Protein AF-A0A2K8M937-F1 (afdb_monomer_lite)

Structure (mmCIF, N/CA/C/O backbone):
data_AF-A0A2K8M937-F1
#
_entry.id   AF-A0A2K8M937-F1
#
loop_
_atom_site.group_PDB
_atom_site.id
_atom_site.type_symbol
_atom_site.label_atom_id
_atom_site.label_alt_id
_atom_site.label_comp_id
_atom_site.label_asym_id
_atom_site.label_entity_id
_atom_site.label_seq_id
_atom_site.pdbx_PDB_ins_code
_atom_site.Cartn_x
_atom_site.Cartn_y
_atom_site.Cartn_z
_atom_site.occupancy
_atom_site.B_iso_or_equiv
_atom_site.auth_seq_id
_atom_site.auth_comp_id
_atom_site.auth_asym_id
_atom_site.auth_atom_id
_atom_site.pdbx_PDB_model_num
ATOM 1 N N . MET A 1 1 ? 30.489 -56.156 -20.064 1.00 38.59 1 MET A N 1
ATOM 2 C CA . MET A 1 1 ? 29.996 -55.131 -19.126 1.00 38.59 1 MET A CA 1
ATOM 3 C C . MET A 1 1 ? 30.696 -53.854 -19.516 1.00 38.59 1 MET A C 1
ATOM 5 O O . MET A 1 1 ? 31.891 -53.756 -19.298 1.00 38.59 1 MET A O 1
ATOM 9 N N . VAL A 1 2 ? 30.002 -52.994 -20.255 1.00 36.84 2 VAL A N 1
ATOM 10 C CA . VAL A 1 2 ? 30.505 -51.672 -20.631 1.00 36.84 2 VAL A CA 1
ATOM 11 C C . VAL A 1 2 ? 29.813 -50.721 -19.672 1.00 36.84 2 VAL A C 1
ATOM 13 O O . VAL A 1 2 ? 28.586 -50.635 -19.689 1.00 36.84 2 VAL A O 1
ATOM 16 N N . GLU A 1 3 ? 30.587 -50.124 -18.775 1.00 33.53 3 GLU A N 1
ATOM 17 C CA . GLU A 1 3 ? 30.132 -49.032 -17.923 1.00 33.53 3 GLU A CA 1
ATOM 18 C C . GLU A 1 3 ? 29.732 -47.878 -18.852 1.00 33.53 3 GLU A C 1
ATOM 20 O O . GLU A 1 3 ? 30.513 -47.458 -19.704 1.00 33.53 3 GLU A O 1
ATOM 25 N N . HIS A 1 4 ? 28.472 -47.448 -18.779 1.00 36.59 4 HIS A N 1
ATOM 26 C CA . HIS A 1 4 ? 28.056 -46.188 -19.381 1.00 36.59 4 HIS A CA 1
ATOM 27 C C . HIS A 1 4 ? 28.655 -45.077 -18.525 1.00 36.59 4 HIS A C 1
ATOM 29 O O . HIS A 1 4 ? 28.214 -44.859 -17.400 1.00 36.59 4 HIS A O 1
ATOM 35 N N . GLU A 1 5 ? 29.687 -44.421 -19.049 1.00 36.00 5 GLU A N 1
ATOM 36 C CA . GLU A 1 5 ? 30.090 -43.102 -18.582 1.00 36.00 5 GLU A CA 1
ATOM 37 C C . GLU A 1 5 ? 28.913 -42.152 -18.826 1.00 36.00 5 GLU A C 1
ATOM 39 O O . GLU A 1 5 ? 28.501 -41.934 -19.968 1.00 36.00 5 GLU A O 1
ATOM 44 N N . ASP A 1 6 ? 28.337 -41.640 -17.740 1.00 40.44 6 ASP A N 1
ATOM 45 C CA . ASP A 1 6 ? 27.368 -40.552 -17.777 1.00 40.44 6 ASP A CA 1
ATOM 46 C C . ASP A 1 6 ? 28.011 -39.346 -18.478 1.00 40.44 6 ASP A C 1
ATOM 48 O O . ASP A 1 6 ? 28.941 -38.723 -17.963 1.00 40.44 6 ASP A O 1
ATOM 52 N N . ASP A 1 7 ? 27.522 -39.026 -19.675 1.00 36.28 7 ASP A N 1
ATOM 53 C CA . ASP A 1 7 ? 27.942 -37.863 -20.447 1.00 36.28 7 ASP A CA 1
ATOM 54 C C . ASP A 1 7 ? 27.542 -36.565 -19.704 1.00 36.28 7 ASP A C 1
ATOM 56 O O . ASP A 1 7 ? 26.343 -36.281 -19.557 1.00 36.28 7 ASP A O 1
ATOM 60 N N . PRO A 1 8 ? 28.501 -35.723 -19.258 1.00 41.38 8 PRO A N 1
ATOM 61 C CA . PRO A 1 8 ? 28.210 -34.459 -18.578 1.00 41.38 8 PRO A CA 1
ATOM 62 C C . PRO A 1 8 ? 27.500 -33.429 -19.476 1.00 41.38 8 PRO A C 1
ATOM 64 O O . PRO A 1 8 ? 27.096 -32.370 -18.984 1.00 41.38 8 PRO A O 1
ATOM 67 N N . SER A 1 9 ? 27.305 -33.723 -20.768 1.00 37.72 9 SER A N 1
ATOM 68 C CA . SER A 1 9 ? 26.539 -32.890 -21.704 1.00 37.72 9 SER A CA 1
ATOM 69 C C . SER A 1 9 ? 25.012 -32.984 -21.533 1.00 37.72 9 SER A C 1
ATOM 71 O O . SER A 1 9 ? 24.286 -32.151 -22.076 1.00 37.72 9 SER A O 1
ATOM 73 N N . THR A 1 10 ? 24.507 -33.914 -20.710 1.00 36.56 10 THR A N 1
ATOM 74 C CA . THR A 1 10 ? 23.079 -33.984 -20.324 1.00 36.56 10 THR A CA 1
ATOM 75 C C . THR A 1 10 ? 22.768 -33.301 -18.990 1.00 36.56 10 THR A C 1
ATOM 77 O O . THR A 1 10 ? 21.798 -33.633 -18.307 1.00 36.56 10 THR A O 1
ATOM 80 N N . ARG A 1 11 ? 23.536 -32.269 -18.617 1.00 38.28 11 ARG A N 1
ATOM 81 C CA . ARG A 1 11 ? 23.083 -31.315 -17.598 1.00 38.28 11 ARG A CA 1
ATOM 82 C C . ARG A 1 11 ? 21.861 -30.579 -18.140 1.00 38.28 11 ARG A C 1
ATOM 84 O O . ARG A 1 11 ? 21.979 -29.679 -18.965 1.00 38.28 11 ARG A O 1
ATOM 91 N N . SER A 1 12 ? 20.674 -30.963 -17.675 1.00 39.22 12 SER A N 1
ATOM 92 C CA . SER A 1 12 ? 19.464 -30.167 -17.849 1.00 39.22 12 SER A CA 1
ATOM 93 C C . SER A 1 12 ? 19.745 -28.759 -17.319 1.00 39.22 12 SER A C 1
ATOM 95 O O . SER A 1 12 ? 19.848 -28.566 -16.108 1.00 39.22 12 SER A O 1
ATOM 97 N N . CYS A 1 13 ? 19.917 -27.787 -18.215 1.00 40.94 13 CYS A N 1
ATOM 98 C CA . CYS A 1 13 ? 20.093 -26.384 -17.856 1.00 40.94 13 CYS A CA 1
ATOM 99 C C . CYS A 1 13 ? 18.794 -25.860 -17.232 1.00 40.94 13 CYS A C 1
ATOM 101 O O . CYS A 1 13 ? 17.923 -25.315 -17.911 1.00 40.94 13 CYS A O 1
ATOM 103 N N . THR A 1 14 ? 18.633 -26.062 -15.929 1.00 48.41 14 THR A N 1
ATOM 104 C CA . THR A 1 14 ? 17.546 -25.483 -15.152 1.00 48.41 14 THR A CA 1
ATOM 105 C C . THR A 1 14 ? 17.979 -24.105 -14.683 1.00 48.41 14 THR A C 1
ATOM 107 O O . THR A 1 14 ? 18.788 -23.977 -13.771 1.00 48.41 14 THR A O 1
ATOM 110 N N . CYS A 1 15 ? 17.424 -23.068 -15.304 1.00 53.59 15 CYS A N 1
ATOM 111 C CA . CYS A 1 15 ? 17.432 -21.717 -14.757 1.00 53.59 15 CYS A CA 1
ATOM 112 C C . CYS A 1 15 ? 16.844 -21.755 -13.334 1.00 53.59 15 CYS A C 1
ATOM 114 O O . CYS A 1 15 ? 15.669 -22.097 -13.183 1.00 53.59 15 CYS A O 1
ATOM 116 N N . GLY A 1 16 ? 17.654 -21.452 -12.315 1.00 53.09 16 GLY A N 1
ATOM 117 C CA . GLY A 1 16 ? 17.242 -21.443 -10.905 1.00 53.09 16 GLY A CA 1
ATOM 118 C C . GLY A 1 16 ? 16.276 -20.311 -10.541 1.00 53.09 16 GLY A C 1
ATOM 119 O O . GLY A 1 16 ? 15.580 -20.431 -9.542 1.00 53.09 16 GLY A O 1
ATOM 120 N N . ALA A 1 17 ? 16.184 -19.281 -11.385 1.00 56.94 17 ALA A N 1
ATOM 121 C CA . ALA A 1 17 ? 15.396 -18.068 -11.177 1.00 56.94 17 ALA A CA 1
ATOM 122 C C . ALA A 1 17 ? 13.900 -18.340 -10.923 1.00 56.94 17 ALA A C 1
ATOM 124 O O . ALA A 1 17 ? 13.327 -19.234 -11.555 1.00 56.94 17 ALA A O 1
ATOM 125 N N . GLU A 1 18 ? 13.261 -17.586 -10.034 1.00 56.66 18 GLU A N 1
ATOM 126 C CA . GLU A 1 18 ? 11.807 -17.565 -9.828 1.00 56.66 18 GLU A CA 1
ATOM 127 C C . GLU A 1 18 ? 11.081 -16.787 -10.951 1.00 56.66 18 GLU A C 1
ATOM 129 O O . GLU A 1 18 ? 11.716 -16.079 -11.736 1.00 56.66 18 GLU A O 1
ATOM 134 N N . PRO A 1 19 ? 9.747 -16.917 -11.105 1.00 55.91 19 PRO A N 1
ATOM 135 C CA . PRO A 1 19 ? 8.989 -16.047 -12.001 1.00 55.91 19 PRO A CA 1
ATOM 136 C C . PRO A 1 19 ? 9.240 -14.561 -11.707 1.00 55.91 19 PRO A C 1
ATOM 138 O O . PRO A 1 19 ? 9.029 -14.099 -10.589 1.00 55.91 19 PRO A O 1
ATOM 141 N N . GLY A 1 20 ? 9.676 -13.825 -12.727 1.00 54.28 20 GLY A N 1
ATOM 142 C CA . GLY A 1 20 ? 10.027 -12.410 -12.650 1.00 54.28 20 GLY A CA 1
ATOM 143 C C . GLY A 1 20 ? 11.497 -12.118 -12.349 1.00 54.28 20 GLY A C 1
ATOM 144 O O . GLY A 1 20 ? 11.917 -10.966 -12.447 1.00 54.28 20 GLY A O 1
ATOM 145 N N . GLU A 1 21 ? 12.295 -13.146 -12.068 1.00 57.78 21 GLU A N 1
ATOM 146 C CA . GLU A 1 21 ? 13.748 -13.036 -12.031 1.00 57.78 21 GLU A CA 1
ATOM 147 C C . GLU A 1 21 ? 14.342 -13.246 -13.438 1.00 57.78 21 GLU A C 1
ATOM 149 O O . GLU A 1 21 ? 13.801 -14.013 -14.254 1.00 57.78 21 GLU A O 1
ATOM 154 N N . PRO A 1 22 ? 15.453 -12.561 -13.768 1.00 55.25 22 PRO A N 1
ATOM 155 C CA . PRO A 1 22 ? 16.135 -12.784 -15.032 1.00 55.25 22 PRO A CA 1
ATOM 156 C C . PRO A 1 22 ? 16.544 -14.252 -15.142 1.00 55.25 22 PRO A C 1
ATOM 158 O O . PRO A 1 22 ? 17.063 -14.855 -14.207 1.00 55.25 22 PRO A O 1
ATOM 161 N N . CYS A 1 23 ? 16.308 -14.850 -16.309 1.00 57.69 23 CYS A N 1
ATOM 162 C CA . CYS A 1 23 ? 16.823 -16.187 -16.557 1.00 57.69 23 CYS A CA 1
ATOM 163 C C . CYS A 1 23 ? 18.335 -16.108 -16.761 1.00 57.69 23 CYS A C 1
ATOM 165 O O . CYS A 1 23 ? 18.754 -15.556 -17.780 1.00 57.69 23 CYS A O 1
ATOM 167 N N . ASP A 1 24 ? 19.117 -16.687 -15.846 1.00 55.59 24 ASP A N 1
ATOM 168 C CA . ASP A 1 24 ? 20.574 -16.745 -15.976 1.00 55.59 24 ASP A CA 1
ATOM 169 C C . ASP A 1 24 ? 20.966 -17.342 -17.327 1.00 55.59 24 ASP A C 1
ATOM 171 O O . ASP A 1 24 ? 20.625 -18.480 -17.682 1.00 55.59 24 ASP A O 1
ATOM 175 N N . SER A 1 25 ? 21.695 -16.546 -18.101 1.00 47.81 25 SER A N 1
ATOM 176 C CA . SER A 1 25 ? 22.324 -16.972 -19.338 1.00 47.81 25 SER A CA 1
ATOM 177 C C . SER A 1 25 ? 23.572 -17.783 -18.996 1.00 47.81 25 SER A C 1
ATOM 179 O O . SER A 1 25 ? 24.675 -17.297 -19.191 1.00 47.81 25 SER A O 1
ATOM 181 N N . LEU A 1 26 ? 23.361 -19.016 -18.516 1.00 45.06 26 LEU A N 1
ATOM 182 C CA . LEU A 1 26 ? 24.376 -20.015 -18.148 1.00 45.06 26 LEU A CA 1
ATOM 183 C C . LEU A 1 26 ? 25.097 -19.675 -16.831 1.00 45.06 26 LEU A C 1
ATOM 185 O O . LEU A 1 26 ? 25.736 -18.639 -16.723 1.00 45.06 26 LEU A O 1
ATOM 189 N N . CYS A 1 27 ? 24.988 -20.565 -15.837 1.00 44.25 27 CYS A N 1
ATOM 190 C CA . CYS A 1 27 ? 25.739 -20.514 -14.580 1.00 44.25 27 CYS A CA 1
ATOM 191 C C . CYS A 1 27 ? 27.235 -20.273 -14.844 1.00 44.25 27 CYS A C 1
ATOM 193 O O . CYS A 1 27 ? 27.934 -21.182 -15.283 1.00 44.25 27 CYS A O 1
ATOM 195 N N . ASP A 1 28 ? 27.681 -19.028 -14.741 1.00 37.44 28 ASP A N 1
ATOM 196 C CA . ASP A 1 28 ? 28.484 -18.493 -13.644 1.00 37.44 28 ASP A CA 1
ATOM 197 C C . ASP A 1 28 ? 28.736 -16.994 -13.931 1.00 37.44 28 ASP A C 1
ATOM 199 O O . ASP A 1 28 ? 29.159 -16.609 -15.018 1.00 37.44 28 ASP A O 1
ATOM 203 N N . GLU A 1 29 ? 28.439 -16.151 -12.939 1.00 37.94 29 GLU A N 1
ATOM 204 C CA . GLU A 1 29 ? 28.974 -14.788 -12.770 1.00 37.94 29 GLU A CA 1
ATOM 205 C C . GLU A 1 29 ? 28.623 -13.676 -13.785 1.00 37.94 29 GLU A C 1
ATOM 207 O O . GLU A 1 29 ? 29.491 -12.878 -14.126 1.00 37.94 29 GLU A O 1
ATOM 212 N N . VAL A 1 30 ? 27.354 -13.486 -14.174 1.00 40.53 30 VAL A N 1
ATOM 213 C CA . VAL A 1 30 ? 26.881 -12.147 -14.607 1.00 40.53 30 VAL A CA 1
ATOM 214 C C . VAL A 1 30 ? 25.416 -11.941 -14.205 1.00 40.53 30 VAL A C 1
ATOM 216 O O . VAL A 1 30 ? 24.511 -12.478 -14.839 1.00 40.53 30 VAL A O 1
ATOM 219 N N . VAL A 1 31 ? 25.175 -11.140 -13.163 1.00 38.50 31 VAL A N 1
ATOM 220 C CA . VAL A 1 31 ? 23.835 -10.634 -12.825 1.00 38.50 31 VAL A CA 1
ATOM 221 C C . VAL A 1 31 ? 23.425 -9.671 -13.939 1.00 38.50 31 VAL A C 1
ATOM 223 O O . VAL A 1 31 ? 23.957 -8.569 -14.027 1.00 38.50 31 VAL A O 1
ATOM 226 N N . ASN A 1 32 ? 22.542 -10.102 -14.839 1.00 48.06 32 ASN A N 1
ATOM 227 C CA . ASN A 1 32 ? 22.017 -9.223 -15.881 1.00 48.06 32 ASN A CA 1
ATOM 228 C C . ASN A 1 32 ? 20.788 -8.472 -15.357 1.00 48.06 32 ASN A C 1
ATOM 230 O O . ASN A 1 32 ? 19.699 -9.044 -15.260 1.00 48.06 32 ASN A O 1
ATOM 234 N N . ASP A 1 33 ? 20.971 -7.181 -15.082 1.00 61.91 33 ASP A N 1
ATOM 235 C CA . ASP A 1 33 ? 19.886 -6.206 -14.990 1.00 61.91 33 ASP A CA 1
ATOM 236 C C . ASP A 1 33 ? 19.205 -6.091 -16.364 1.00 61.91 33 ASP A C 1
ATOM 238 O O . ASP A 1 33 ? 19.869 -5.941 -17.392 1.00 61.91 33 ASP A O 1
ATOM 242 N N . PHE A 1 34 ? 17.877 -6.188 -16.409 1.00 70.00 34 PHE A N 1
ATOM 243 C CA . PHE A 1 34 ? 17.097 -5.918 -17.618 1.00 70.00 34 PHE A CA 1
ATOM 244 C C . PHE A 1 34 ? 16.178 -4.726 -17.386 1.00 70.00 34 PHE A C 1
ATOM 246 O O . PHE A 1 34 ? 15.708 -4.490 -16.273 1.00 70.00 34 PHE A O 1
ATOM 253 N N . SER A 1 35 ? 15.898 -4.002 -18.463 1.00 80.81 35 SER A N 1
ATOM 254 C CA . SER A 1 35 ? 15.100 -2.783 -18.432 1.00 80.81 35 SER A CA 1
ATOM 255 C C . SER A 1 35 ? 13.665 -3.008 -18.917 1.00 80.81 35 SER A C 1
ATOM 257 O O . SER A 1 35 ? 13.342 -4.003 -19.575 1.00 80.81 35 SER A O 1
ATOM 259 N N . ALA A 1 36 ? 12.780 -2.039 -18.694 1.00 82.12 36 ALA A N 1
ATOM 260 C CA . ALA A 1 36 ? 11.441 -2.010 -19.265 1.00 82.12 36 ALA A CA 1
ATOM 261 C C . ALA A 1 36 ? 11.456 -1.979 -20.805 1.00 82.12 36 ALA A C 1
ATOM 263 O O . ALA A 1 36 ? 10.452 -2.342 -21.427 1.00 82.12 36 ALA A O 1
ATOM 264 N N . ALA A 1 37 ? 12.564 -1.559 -21.429 1.00 84.12 37 ALA A N 1
ATOM 265 C CA . ALA A 1 37 ? 12.749 -1.603 -22.880 1.00 84.12 37 ALA A CA 1
ATOM 266 C C . ALA A 1 37 ? 13.012 -3.028 -23.403 1.00 84.12 37 ALA A C 1
ATOM 268 O O . ALA A 1 37 ? 12.742 -3.314 -24.573 1.00 84.12 37 ALA A O 1
ATOM 269 N N . ASP A 1 38 ? 13.468 -3.933 -22.535 1.00 85.12 38 ASP A N 1
ATOM 270 C CA . ASP A 1 38 ? 13.716 -5.339 -22.861 1.00 85.12 38 ASP A CA 1
ATOM 271 C C . ASP A 1 38 ? 12.449 -6.198 -22.780 1.00 85.12 38 ASP A C 1
ATOM 273 O O . ASP A 1 38 ? 12.481 -7.393 -23.082 1.00 85.12 38 ASP A O 1
ATOM 277 N N . LEU A 1 39 ? 11.317 -5.607 -22.395 1.00 86.88 39 LEU A N 1
ATOM 278 C CA . LEU A 1 39 ? 10.054 -6.308 -22.224 1.00 86.88 39 LEU A CA 1
ATOM 279 C C . LEU A 1 39 ? 9.230 -6.327 -23.510 1.00 86.88 39 LEU A C 1
ATOM 281 O O . LEU A 1 39 ? 8.929 -5.296 -24.112 1.00 86.88 39 LEU A O 1
ATOM 285 N N . VAL A 1 40 ? 8.788 -7.522 -23.893 1.00 89.81 40 VAL A N 1
ATOM 286 C CA . VAL A 1 40 ? 7.880 -7.748 -25.022 1.00 89.81 40 VAL A CA 1
ATOM 287 C C . VAL A 1 40 ? 6.559 -8.347 -24.534 1.00 89.81 40 VAL A C 1
ATOM 289 O O . VAL A 1 40 ? 6.572 -9.186 -23.634 1.00 89.81 40 VAL A O 1
ATOM 292 N N . PRO A 1 41 ? 5.402 -7.932 -25.081 1.00 91.62 41 PRO A N 1
ATOM 293 C CA . PRO A 1 41 ? 4.115 -8.494 -24.684 1.00 91.62 41 PRO A CA 1
ATOM 294 C C . PRO A 1 41 ? 4.023 -9.972 -25.083 1.00 91.62 41 PRO A C 1
ATOM 296 O O . PRO A 1 41 ? 4.372 -10.347 -26.205 1.00 91.62 41 PRO A O 1
ATOM 299 N N . VAL A 1 42 ? 3.525 -10.806 -24.171 1.00 89.44 42 VAL A N 1
ATOM 300 C CA . VAL A 1 42 ? 3.310 -12.236 -24.421 1.00 89.44 42 VAL A CA 1
ATOM 301 C C . VAL A 1 42 ? 2.034 -12.422 -25.237 1.00 89.44 42 VAL A C 1
ATOM 303 O O . VAL A 1 42 ? 0.968 -11.926 -24.868 1.00 89.44 42 VAL A O 1
ATOM 306 N N . ALA A 1 43 ? 2.139 -13.141 -26.357 1.00 84.00 43 ALA A N 1
ATOM 307 C CA . ALA A 1 43 ? 0.986 -13.471 -27.187 1.00 84.00 43 ALA A CA 1
ATOM 308 C C . ALA A 1 43 ? -0.043 -14.283 -26.382 1.00 84.00 43 ALA A C 1
ATOM 310 O O . ALA A 1 43 ? 0.322 -15.161 -25.602 1.00 84.00 43 ALA A O 1
ATOM 311 N N . ASP A 1 44 ? -1.325 -13.965 -26.568 1.00 83.31 44 ASP A N 1
ATOM 312 C CA . ASP A 1 44 ? -2.462 -14.647 -25.934 1.00 83.31 44 ASP A CA 1
ATOM 313 C C . ASP A 1 44 ? -2.515 -14.572 -24.392 1.00 83.31 44 ASP A C 1
ATOM 315 O O . ASP A 1 44 ? -3.299 -15.283 -23.764 1.00 83.31 44 ASP A O 1
ATOM 319 N N . ALA A 1 45 ? -1.744 -13.672 -23.766 1.00 84.25 45 ALA A N 1
ATOM 320 C CA . ALA A 1 45 ? -1.776 -13.422 -22.324 1.00 84.25 45 ALA A CA 1
ATOM 321 C C . ALA A 1 45 ? -2.061 -11.939 -22.017 1.00 84.25 45 ALA A C 1
ATOM 323 O O . ALA A 1 45 ? -1.373 -11.026 -22.478 1.00 84.25 45 ALA A O 1
ATOM 324 N N . HIS A 1 46 ? -3.118 -11.671 -21.245 1.00 86.62 46 HIS A N 1
ATOM 325 C CA . HIS A 1 46 ? -3.540 -10.300 -20.963 1.00 86.62 46 HIS A CA 1
ATOM 326 C C . HIS A 1 46 ? -2.614 -9.626 -19.944 1.00 86.62 46 HIS A C 1
ATOM 328 O O . HIS A 1 46 ? -2.550 -10.044 -18.794 1.00 86.62 46 HIS A O 1
ATOM 334 N N . ARG A 1 47 ? -1.992 -8.509 -20.347 1.00 87.94 47 ARG A N 1
ATOM 335 C CA . ARG A 1 47 ? -1.092 -7.690 -19.508 1.00 87.94 47 ARG A CA 1
ATOM 336 C C . ARG A 1 47 ? 0.107 -8.465 -18.957 1.00 87.94 47 ARG A C 1
ATOM 338 O O . ARG A 1 47 ? 0.544 -8.230 -17.832 1.00 87.94 47 ARG A O 1
ATOM 345 N N . THR A 1 48 ? 0.635 -9.353 -19.779 1.00 90.38 48 THR A N 1
ATOM 346 C CA . THR A 1 48 ? 1.780 -10.192 -19.462 1.00 90.38 48 THR A CA 1
ATOM 347 C C . THR A 1 48 ? 2.912 -9.863 -20.424 1.00 90.38 48 THR A C 1
ATOM 349 O O . THR A 1 48 ? 2.684 -9.656 -21.619 1.00 90.38 48 THR A O 1
ATOM 352 N N . TYR A 1 49 ? 4.128 -9.798 -19.902 1.00 90.00 49 TYR A N 1
ATOM 353 C CA . TYR A 1 49 ? 5.330 -9.406 -20.621 1.00 90.00 49 TYR A CA 1
ATOM 354 C C . TYR A 1 49 ? 6.431 -10.430 -20.371 1.00 90.00 49 TYR A C 1
ATOM 356 O O . TYR A 1 49 ? 6.444 -11.094 -19.344 1.00 90.00 49 TYR A O 1
ATOM 364 N N . ALA A 1 50 ? 7.350 -10.576 -21.312 1.00 87.69 50 ALA A N 1
ATOM 365 C CA . ALA A 1 50 ? 8.509 -11.442 -21.183 1.00 87.69 50 ALA A CA 1
ATOM 366 C C . ALA A 1 50 ? 9.772 -10.671 -21.540 1.00 87.69 50 ALA A C 1
ATOM 368 O O . ALA A 1 50 ? 9.752 -9.798 -22.410 1.00 87.69 50 ALA A O 1
ATOM 369 N N . VAL A 1 51 ? 10.886 -11.038 -20.915 1.00 86.00 51 VAL A N 1
ATOM 370 C CA . VAL A 1 51 ? 12.196 -10.499 -21.286 1.00 86.00 51 VAL A CA 1
ATOM 371 C C . VAL A 1 51 ? 12.587 -11.022 -22.673 1.00 86.00 51 VAL A C 1
ATOM 373 O O . VAL A 1 51 ? 12.718 -12.232 -22.893 1.00 86.00 51 VAL A O 1
ATOM 376 N N . LYS A 1 52 ? 12.793 -10.103 -23.621 1.00 83.00 52 LYS A N 1
ATOM 377 C CA . LYS A 1 52 ? 13.141 -10.365 -25.028 1.00 83.00 52 LYS A CA 1
ATOM 378 C C . LYS A 1 52 ? 14.360 -11.272 -25.169 1.00 83.00 52 LYS A C 1
ATOM 380 O O . LYS A 1 52 ? 14.377 -12.162 -26.016 1.00 83.00 52 LYS A O 1
ATOM 385 N N . HIS A 1 53 ? 15.362 -11.042 -24.327 1.00 77.69 53 HIS A N 1
ATOM 386 C CA . HIS A 1 53 ? 16.663 -11.704 -24.380 1.00 77.69 53 HIS A CA 1
ATOM 387 C C . HIS A 1 53 ? 16.747 -12.979 -23.530 1.00 77.69 53 HIS A C 1
ATOM 389 O O . HIS A 1 53 ? 17.806 -13.593 -23.461 1.00 77.69 53 HIS A O 1
ATOM 395 N N . CYS A 1 54 ? 15.642 -13.423 -22.919 1.00 77.50 54 CYS A N 1
ATOM 396 C CA . CYS A 1 54 ? 15.646 -14.652 -22.132 1.00 77.50 54 CYS A CA 1
ATOM 397 C C . CYS A 1 54 ? 16.026 -15.870 -23.002 1.00 77.50 54 CYS A C 1
ATOM 399 O O . CYS A 1 54 ? 15.346 -16.135 -23.997 1.00 77.50 54 CYS A O 1
ATOM 401 N N . PRO A 1 55 ? 17.025 -16.679 -22.605 1.00 72.06 55 PRO A N 1
ATOM 402 C CA . PRO A 1 55 ? 17.489 -17.820 -23.397 1.00 72.06 55 PRO A CA 1
ATOM 403 C C . PRO A 1 55 ? 16.472 -18.972 -23.484 1.00 72.06 55 PRO A C 1
ATOM 405 O O . PRO A 1 55 ? 16.500 -19.732 -24.450 1.00 72.06 55 PRO A O 1
ATOM 408 N N . ARG A 1 56 ? 15.547 -19.100 -22.517 1.00 75.69 56 ARG A N 1
ATOM 409 C CA . ARG A 1 56 ? 14.509 -20.154 -22.510 1.00 75.69 56 ARG A CA 1
ATOM 410 C C . ARG A 1 56 ? 13.317 -19.807 -23.401 1.00 75.69 56 ARG A C 1
ATOM 412 O O . ARG A 1 56 ? 12.875 -20.624 -24.210 1.00 75.69 56 ARG A O 1
ATOM 419 N N . CYS A 1 57 ? 12.791 -18.590 -23.245 1.00 79.50 57 CYS A N 1
ATOM 420 C CA . CYS A 1 57 ? 11.555 -18.156 -23.899 1.00 79.50 57 CYS A CA 1
ATOM 421 C C . CYS A 1 57 ? 11.794 -17.333 -25.176 1.00 79.50 57 CYS A C 1
ATOM 423 O O . CYS A 1 57 ? 10.909 -17.282 -26.034 1.00 79.50 57 CYS A O 1
ATOM 425 N N . LEU A 1 58 ? 12.965 -16.698 -25.327 1.00 80.81 58 LEU A N 1
ATOM 426 C CA . LEU A 1 58 ? 13.304 -15.757 -26.407 1.00 80.81 58 LEU A CA 1
ATOM 427 C C . LEU A 1 58 ? 12.205 -14.698 -26.608 1.00 80.81 58 LEU A C 1
ATOM 429 O O . LEU A 1 58 ? 11.721 -14.488 -27.722 1.00 80.81 58 LEU A O 1
ATOM 433 N N . GLY A 1 59 ? 11.715 -14.129 -25.502 1.00 79.88 59 GLY A N 1
ATOM 434 C CA . GLY A 1 59 ? 10.625 -13.151 -25.494 1.00 79.88 59 GLY A CA 1
ATOM 435 C C . GLY A 1 59 ? 9.220 -13.714 -25.741 1.00 79.88 59 GLY A C 1
ATOM 436 O O . GLY A 1 59 ? 8.257 -12.957 -25.732 1.00 79.88 59 GLY A O 1
ATOM 437 N N . ARG A 1 60 ? 9.043 -15.028 -25.940 1.00 85.38 60 ARG A N 1
ATOM 438 C CA . ARG A 1 60 ? 7.704 -15.613 -26.167 1.00 85.38 60 ARG A CA 1
ATOM 439 C C . ARG A 1 60 ? 6.879 -15.797 -24.896 1.00 85.38 60 ARG A C 1
ATOM 441 O O . ARG A 1 60 ? 5.696 -16.092 -24.996 1.00 85.38 60 ARG A O 1
ATOM 448 N N . GLY A 1 61 ? 7.501 -15.725 -23.721 1.00 84.81 61 GLY A N 1
ATOM 449 C CA . GLY A 1 61 ? 6.847 -15.974 -22.433 1.00 84.81 61 GLY A CA 1
ATOM 450 C C . GLY A 1 61 ? 6.427 -17.423 -22.171 1.00 84.81 61 GLY A C 1
ATOM 451 O O . GLY A 1 61 ? 5.900 -17.709 -21.106 1.00 84.81 61 GLY A O 1
ATOM 452 N N . ARG A 1 62 ? 6.688 -18.354 -23.092 1.00 84.06 62 ARG A N 1
ATOM 453 C CA . ARG A 1 62 ? 6.485 -19.793 -22.893 1.00 84.06 62 ARG A CA 1
ATOM 454 C C . ARG A 1 62 ? 7.803 -20.525 -23.011 1.00 84.06 62 ARG A C 1
ATOM 456 O O . ARG A 1 62 ? 8.618 -20.221 -23.887 1.00 84.06 62 ARG A O 1
A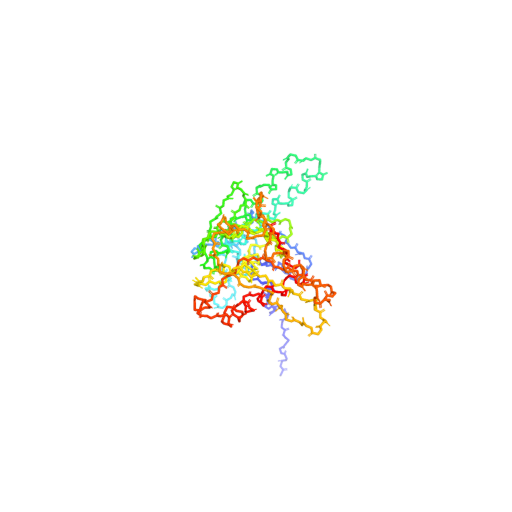TOM 463 N N . ASP A 1 63 ? 8.002 -21.458 -22.100 1.00 77.12 63 ASP A N 1
ATOM 464 C CA . ASP A 1 63 ? 9.214 -22.246 -22.046 1.00 77.12 63 ASP A CA 1
ATOM 465 C C . ASP A 1 63 ? 9.158 -23.385 -23.061 1.00 77.12 63 ASP A C 1
ATOM 467 O O . ASP A 1 63 ? 8.208 -24.160 -23.072 1.00 77.12 63 ASP A O 1
ATOM 471 N N . ARG A 1 64 ? 10.156 -23.485 -23.942 1.00 68.62 64 ARG A N 1
ATOM 472 C CA . ARG A 1 64 ? 10.151 -24.524 -24.986 1.00 68.62 64 ARG A CA 1
ATOM 473 C C . ARG A 1 64 ? 10.590 -25.889 -24.473 1.00 68.62 64 ARG A C 1
ATOM 475 O O . ARG A 1 64 ? 10.371 -26.877 -25.167 1.00 68.62 64 ARG A O 1
ATOM 482 N N . THR A 1 65 ? 11.260 -25.929 -23.322 1.00 67.94 65 THR A N 1
ATOM 483 C CA . THR A 1 65 ? 11.811 -27.161 -22.746 1.00 67.94 65 THR A CA 1
ATOM 484 C C . THR A 1 65 ? 10.981 -27.684 -21.580 1.00 67.94 65 THR A C 1
ATOM 486 O O . THR A 1 65 ? 11.245 -28.780 -21.093 1.00 67.94 65 THR A O 1
ATOM 489 N N . GLU A 1 66 ? 9.977 -26.927 -21.131 1.00 71.31 66 GLU A N 1
ATOM 490 C CA . GLU A 1 66 ? 9.073 -27.368 -20.079 1.00 71.31 66 GLU A CA 1
ATOM 491 C C . GLU A 1 66 ? 8.095 -28.417 -20.641 1.00 71.31 66 GLU A C 1
ATOM 493 O O . GLU A 1 66 ? 7.502 -28.201 -21.700 1.00 71.31 66 GLU A O 1
ATOM 498 N N . PRO A 1 67 ? 7.909 -29.558 -19.952 1.00 66.56 67 PRO A N 1
ATOM 499 C CA . PRO A 1 67 ? 7.028 -30.631 -20.420 1.00 66.56 67 PRO A CA 1
ATOM 500 C C . PRO A 1 67 ? 5.553 -30.219 -20.499 1.00 66.56 67 PRO A C 1
ATOM 502 O O . PRO A 1 67 ? 4.773 -30.866 -21.193 1.00 66.56 67 PRO A O 1
ATOM 505 N N . ASP A 1 68 ? 5.176 -29.148 -19.804 1.00 75.12 68 ASP A N 1
ATOM 506 C CA . ASP A 1 68 ? 3.862 -28.528 -19.896 1.00 75.12 68 ASP A CA 1
ATOM 507 C C . ASP A 1 68 ? 3.954 -27.242 -20.747 1.00 75.12 68 ASP A C 1
ATOM 509 O O . ASP A 1 68 ? 4.474 -26.229 -20.263 1.00 75.12 68 ASP A O 1
ATOM 513 N N . PRO A 1 69 ? 3.466 -27.255 -22.004 1.00 65.81 69 PRO A N 1
ATOM 514 C CA . PRO A 1 69 ? 3.567 -26.120 -22.924 1.00 65.81 69 PRO A CA 1
ATOM 515 C C . PRO A 1 69 ? 2.691 -24.923 -22.523 1.00 65.81 69 PRO A C 1
ATOM 517 O O . PRO A 1 69 ? 2.817 -23.843 -23.116 1.00 65.81 69 PRO A O 1
ATOM 520 N N . ASP A 1 70 ? 1.803 -25.094 -21.540 1.00 72.38 70 ASP A N 1
ATOM 521 C CA . ASP A 1 70 ? 0.945 -24.032 -21.015 1.00 72.38 70 ASP A CA 1
ATOM 522 C C . ASP A 1 70 ? 1.559 -23.283 -19.833 1.00 72.38 70 ASP A C 1
ATOM 524 O O . ASP A 1 70 ? 1.038 -22.240 -19.425 1.00 72.38 70 ASP A O 1
ATOM 528 N N . LYS A 1 71 ? 2.714 -23.728 -19.326 1.00 78.06 71 LYS A N 1
ATOM 529 C CA . LYS A 1 71 ? 3.431 -22.982 -18.294 1.00 78.06 71 LYS A CA 1
ATOM 530 C C . LYS A 1 71 ? 4.139 -21.763 -18.872 1.00 78.06 71 LYS A C 1
ATOM 532 O O . LYS A 1 71 ? 4.906 -21.831 -19.838 1.00 78.06 71 LYS A O 1
ATOM 537 N N . PHE A 1 72 ? 3.925 -20.631 -18.208 1.00 81.00 72 PHE A N 1
ATOM 538 C CA . PHE A 1 72 ? 4.714 -19.436 -18.448 1.00 81.00 72 PHE A CA 1
ATOM 539 C C . PHE A 1 72 ? 6.184 -19.700 -18.132 1.00 81.00 72 PHE A C 1
ATOM 541 O O . PHE A 1 72 ? 6.530 -20.371 -17.158 1.00 81.00 72 PHE A O 1
ATOM 548 N N . CYS A 1 73 ? 7.056 -19.151 -18.969 1.00 78.62 73 CYS A N 1
ATOM 549 C CA . CYS A 1 73 ? 8.472 -19.126 -18.667 1.00 78.62 73 CYS A CA 1
ATOM 550 C C . CYS A 1 73 ? 8.722 -18.232 -17.450 1.00 78.62 73 CYS A C 1
ATOM 552 O O . CYS A 1 73 ? 7.997 -17.275 -17.193 1.00 78.62 73 CYS A O 1
ATOM 554 N N . ARG A 1 74 ? 9.802 -18.509 -16.728 1.00 76.25 74 ARG A N 1
ATOM 555 C CA . ARG A 1 74 ? 10.189 -17.759 -15.530 1.00 76.25 74 ARG A CA 1
ATOM 556 C C . ARG A 1 74 ? 10.556 -16.296 -15.832 1.00 76.25 74 ARG A C 1
ATOM 558 O O . ARG A 1 74 ? 10.391 -15.439 -14.984 1.00 76.25 74 ARG A O 1
ATOM 565 N N . CYS A 1 75 ? 10.914 -16.001 -17.085 1.00 77.75 75 CYS A N 1
ATOM 566 C CA . CYS A 1 75 ? 11.144 -14.659 -17.641 1.00 77.75 75 CYS A CA 1
ATOM 567 C C . CYS A 1 75 ? 9.897 -13.752 -17.690 1.00 77.75 75 CYS A C 1
ATOM 569 O O . CYS A 1 75 ? 9.981 -12.634 -18.204 1.00 77.75 75 CYS A O 1
ATOM 571 N N . VAL A 1 76 ? 8.726 -14.274 -17.313 1.00 83.94 76 VAL A N 1
ATOM 572 C CA . VAL A 1 76 ? 7.443 -13.600 -17.479 1.00 83.94 76 VAL A CA 1
ATOM 573 C C . VAL A 1 76 ? 7.143 -12.709 -16.285 1.00 83.94 76 VAL A C 1
ATOM 575 O O . VAL A 1 76 ? 7.143 -13.158 -15.145 1.00 83.94 76 VAL A O 1
ATOM 578 N N . LEU A 1 77 ? 6.825 -11.459 -16.592 1.00 86.06 77 LEU A N 1
ATOM 579 C CA . LEU A 1 77 ? 6.341 -10.448 -15.671 1.00 86.06 77 LEU A CA 1
ATOM 580 C C . LEU A 1 77 ? 4.885 -10.152 -15.977 1.00 86.06 77 LEU A C 1
ATOM 582 O O . LEU A 1 77 ? 4.478 -10.064 -17.142 1.00 86.06 77 LEU A O 1
ATOM 586 N N . ASP A 1 78 ? 4.099 -9.924 -14.941 1.00 89.56 78 ASP A N 1
ATOM 587 C CA . ASP A 1 78 ? 2.812 -9.289 -15.145 1.00 89.56 78 ASP A CA 1
ATOM 588 C C . ASP A 1 78 ? 2.930 -7.766 -15.101 1.00 89.56 78 ASP A C 1
ATOM 590 O O . ASP A 1 78 ? 3.962 -7.163 -14.809 1.00 89.56 78 ASP A O 1
ATOM 594 N N . TRP A 1 79 ? 1.825 -7.126 -15.443 1.00 90.56 79 TRP A N 1
ATOM 595 C CA . TRP A 1 79 ? 1.725 -5.683 -15.538 1.00 90.56 79 TRP A CA 1
ATOM 596 C C . TRP A 1 79 ? 2.098 -4.933 -14.251 1.00 90.56 79 TRP A C 1
ATOM 598 O O . TRP A 1 79 ? 2.557 -3.798 -14.365 1.00 90.56 79 TRP A O 1
ATOM 608 N N . ILE A 1 80 ? 1.889 -5.506 -13.060 1.00 92.44 80 ILE A N 1
ATOM 609 C CA . ILE A 1 80 ? 2.245 -4.842 -11.799 1.00 92.44 80 ILE A CA 1
ATOM 610 C C . ILE A 1 80 ? 3.759 -4.816 -11.652 1.00 92.44 80 ILE A C 1
ATOM 612 O O . ILE A 1 80 ? 4.308 -3.762 -11.336 1.00 92.44 80 ILE A O 1
ATOM 616 N N . ASP A 1 81 ? 4.432 -5.922 -11.961 1.00 89.19 81 ASP A N 1
ATOM 617 C CA . ASP A 1 81 ? 5.894 -5.965 -11.916 1.00 89.19 81 ASP A CA 1
ATOM 618 C C . ASP A 1 81 ? 6.506 -5.014 -12.952 1.00 89.19 81 ASP A C 1
ATOM 620 O O . ASP A 1 81 ? 7.469 -4.312 -12.659 1.00 89.19 81 ASP A O 1
ATOM 624 N N . VAL A 1 82 ? 5.895 -4.893 -14.138 1.00 90.81 82 VAL A N 1
ATOM 625 C CA . VAL A 1 82 ? 6.323 -3.911 -15.153 1.00 90.81 82 VAL A CA 1
ATOM 626 C C . VAL A 1 82 ? 6.170 -2.467 -14.667 1.00 90.81 82 VAL A C 1
ATOM 628 O O . VAL A 1 82 ? 6.992 -1.611 -14.999 1.00 90.81 82 VAL A O 1
ATOM 631 N N . LEU A 1 83 ? 5.116 -2.161 -13.909 1.00 92.56 83 LEU A N 1
ATOM 632 C CA . LEU A 1 83 ? 4.947 -0.834 -13.322 1.00 92.56 83 LEU A CA 1
ATOM 633 C C . LEU A 1 83 ? 5.998 -0.529 -12.255 1.00 92.56 83 LEU A C 1
ATOM 635 O O . LEU A 1 83 ? 6.487 0.600 -12.214 1.00 92.56 83 LEU A O 1
ATOM 639 N N . ASP A 1 84 ? 6.297 -1.508 -11.399 1.00 91.12 84 ASP A N 1
ATOM 640 C CA . ASP A 1 84 ? 7.315 -1.378 -10.358 1.00 91.12 84 ASP A CA 1
ATOM 641 C C . ASP A 1 84 ? 8.698 -1.195 -10.996 1.00 91.12 84 ASP A C 1
ATOM 643 O O . ASP A 1 84 ? 9.378 -0.229 -10.661 1.00 91.12 84 ASP A O 1
ATOM 647 N N . LEU A 1 85 ? 9.044 -2.005 -12.005 1.00 90.12 85 LEU A N 1
ATOM 648 C CA . LEU A 1 85 ? 10.297 -1.880 -12.758 1.00 90.12 85 LEU A CA 1
ATOM 649 C C . LEU A 1 85 ? 10.461 -0.483 -13.370 1.00 90.12 85 LEU A C 1
ATOM 651 O O . LEU A 1 85 ? 11.463 0.181 -13.139 1.00 90.12 85 LEU A O 1
ATOM 655 N N . ARG A 1 86 ? 9.443 0.017 -14.085 1.00 91.00 86 ARG A N 1
ATOM 656 C CA . ARG A 1 86 ? 9.482 1.374 -14.668 1.00 91.00 86 ARG A CA 1
ATOM 657 C C . ARG A 1 86 ? 9.645 2.465 -13.621 1.00 91.00 86 ARG A C 1
ATOM 659 O O . ARG A 1 86 ? 10.193 3.524 -13.911 1.00 91.00 86 ARG A O 1
ATOM 666 N N . ALA A 1 87 ? 9.067 2.271 -12.440 1.00 91.94 87 ALA A N 1
ATOM 667 C CA . ALA A 1 87 ? 9.205 3.239 -11.372 1.00 91.94 87 ALA A CA 1
ATOM 668 C C . ALA A 1 87 ? 10.607 3.219 -10.762 1.00 91.94 87 ALA A C 1
ATOM 670 O O . ALA A 1 87 ? 11.101 4.286 -10.409 1.00 91.94 87 ALA A O 1
ATOM 671 N N . ASP A 1 88 ? 11.214 2.040 -10.640 1.00 91.00 88 ASP A N 1
ATOM 672 C CA . ASP A 1 88 ? 12.568 1.871 -10.118 1.00 91.00 88 ASP A CA 1
ATOM 673 C C . ASP A 1 88 ? 13.595 2.493 -11.079 1.00 91.00 88 ASP A C 1
ATOM 675 O O . ASP A 1 88 ? 14.332 3.376 -10.658 1.00 91.00 88 ASP A O 1
ATOM 679 N N . GLU A 1 89 ? 13.508 2.220 -12.386 1.00 91.38 89 GLU A N 1
ATOM 680 C CA . GLU A 1 89 ? 14.376 2.850 -13.404 1.00 91.38 89 GLU A CA 1
ATOM 681 C C . GLU A 1 89 ? 14.308 4.383 -13.401 1.00 91.38 89 GLU A C 1
ATOM 683 O O . GLU A 1 89 ? 15.302 5.082 -13.597 1.00 91.38 89 GLU A O 1
ATOM 688 N N . LEU A 1 90 ? 13.107 4.934 -13.201 1.00 92.50 90 LEU A N 1
ATOM 689 C CA . LEU A 1 90 ? 12.932 6.378 -13.093 1.00 92.50 90 LEU A CA 1
ATOM 690 C C . LEU A 1 90 ? 13.552 6.925 -11.806 1.00 92.50 90 LEU A C 1
ATOM 692 O O . LEU A 1 90 ? 14.000 8.064 -11.802 1.00 92.50 90 LEU A O 1
ATOM 696 N N . LEU A 1 91 ? 13.554 6.171 -10.708 1.00 90.50 91 LEU A N 1
ATOM 697 C CA . LEU A 1 91 ? 14.213 6.620 -9.483 1.00 90.50 91 LEU A CA 1
ATOM 698 C C . LEU A 1 91 ? 15.728 6.585 -9.627 1.00 90.50 91 LEU A C 1
ATOM 700 O O . LEU A 1 91 ? 16.353 7.570 -9.258 1.00 90.50 91 LEU A O 1
ATOM 704 N N . ASP A 1 92 ? 16.277 5.544 -10.247 1.00 90.62 92 ASP A N 1
ATOM 705 C CA . ASP A 1 92 ? 17.714 5.459 -10.521 1.00 90.62 92 ASP A CA 1
ATOM 706 C C . ASP A 1 92 ? 18.156 6.641 -11.401 1.00 90.62 92 ASP A C 1
ATOM 708 O O . ASP A 1 92 ? 19.050 7.401 -11.039 1.00 90.62 92 ASP A O 1
ATOM 712 N N . SER A 1 93 ? 17.413 6.923 -12.479 1.00 89.94 93 SER A N 1
ATOM 713 C CA . SER A 1 93 ? 17.661 8.103 -13.321 1.00 89.94 93 SER A CA 1
ATOM 714 C C . SER A 1 93 ? 17.466 9.437 -12.583 1.00 89.94 93 SER A C 1
ATOM 716 O O . SER A 1 93 ? 18.103 10.435 -12.931 1.00 89.94 93 SER A O 1
ATOM 718 N N . ALA A 1 94 ? 16.565 9.500 -11.597 1.00 89.94 94 ALA A N 1
ATOM 719 C CA . ALA A 1 94 ? 16.378 10.700 -10.787 1.00 89.94 94 ALA A CA 1
ATOM 720 C C . ALA A 1 94 ? 17.553 10.923 -9.829 1.00 89.94 94 ALA A C 1
ATOM 722 O O . ALA A 1 94 ? 17.905 12.079 -9.581 1.00 89.94 94 ALA A O 1
ATOM 723 N N . ASP A 1 95 ? 18.121 9.851 -9.283 1.00 90.56 95 ASP A N 1
ATOM 724 C CA . ASP A 1 95 ? 19.277 9.892 -8.391 1.00 90.56 95 ASP A CA 1
ATOM 725 C C . ASP A 1 95 ? 20.537 10.302 -9.177 1.00 90.56 95 ASP A C 1
ATOM 727 O O . ASP A 1 95 ? 21.198 11.262 -8.776 1.00 90.56 95 ASP A O 1
ATOM 731 N N . ASP A 1 96 ? 20.759 9.742 -10.373 1.00 90.62 96 ASP A N 1
ATOM 732 C CA . ASP A 1 96 ? 21.829 10.179 -11.290 1.00 90.62 96 ASP A CA 1
ATOM 733 C C . ASP A 1 96 ? 21.738 11.686 -11.599 1.00 90.62 96 ASP A C 1
ATOM 735 O O . ASP A 1 96 ? 22.710 12.437 -11.486 1.00 90.62 96 ASP A O 1
ATOM 739 N N . ALA A 1 97 ? 20.534 12.174 -11.927 1.00 88.19 97 ALA A N 1
ATOM 740 C CA . ALA A 1 97 ? 20.313 13.592 -12.207 1.00 88.19 97 ALA A CA 1
ATOM 741 C C . ALA A 1 97 ? 20.582 14.489 -10.986 1.00 88.19 97 ALA A C 1
ATOM 743 O O . ALA A 1 97 ? 20.979 15.646 -11.144 1.00 88.19 97 ALA A O 1
ATOM 744 N N . TYR A 1 98 ? 20.338 13.993 -9.769 1.00 89.69 98 TYR A N 1
ATOM 745 C CA . TYR A 1 98 ? 20.650 14.724 -8.542 1.00 89.69 98 TYR A CA 1
ATOM 746 C C . TYR A 1 98 ? 22.160 14.809 -8.312 1.00 89.69 98 TYR A C 1
ATOM 748 O O . TYR A 1 98 ? 22.659 15.894 -7.999 1.00 89.69 98 TYR A O 1
ATOM 756 N N . ASP A 1 99 ? 22.875 13.706 -8.532 1.00 91.56 99 ASP A N 1
ATOM 757 C CA . ASP A 1 99 ? 24.331 13.625 -8.397 1.00 91.56 99 ASP A CA 1
ATOM 758 C C . ASP A 1 99 ? 25.056 14.530 -9.409 1.00 91.56 99 ASP A C 1
ATOM 760 O O . ASP A 1 99 ? 26.072 15.150 -9.085 1.00 91.56 99 ASP A O 1
ATOM 764 N N . GLU A 1 100 ? 24.477 14.724 -10.596 1.0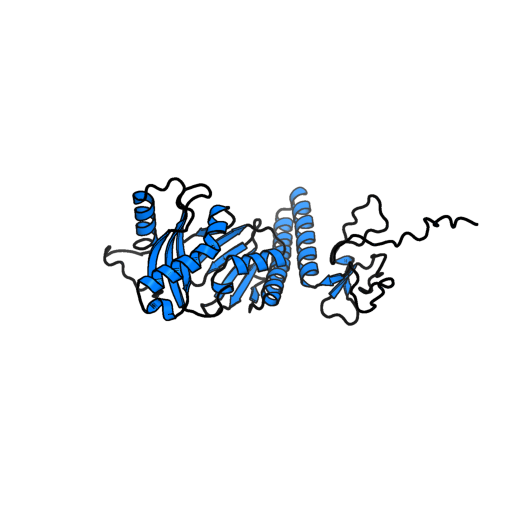0 91.75 100 GLU A N 1
ATOM 765 C CA . GLU A 1 100 ? 24.934 15.698 -11.600 1.00 91.75 100 GLU A CA 1
ATOM 766 C C . GLU A 1 100 ? 24.566 17.167 -11.273 1.00 91.75 100 GLU A C 1
ATOM 768 O O . GLU A 1 100 ? 24.888 18.089 -12.028 1.00 91.75 100 GLU A O 1
ATOM 773 N N . GLY A 1 101 ? 23.896 17.425 -10.143 1.00 88.38 101 GLY A N 1
ATOM 774 C CA . GLY A 1 101 ? 23.485 18.764 -9.696 1.00 88.38 101 GLY A CA 1
ATOM 775 C C . GLY A 1 101 ? 22.149 19.260 -10.272 1.00 88.38 101 GLY A C 1
ATOM 776 O O . GLY A 1 101 ? 21.780 20.427 -10.098 1.00 88.38 101 GLY A O 1
ATOM 777 N N . GLY A 1 102 ? 21.389 18.394 -10.943 1.00 90.75 102 GLY A N 1
ATOM 778 C CA . GLY A 1 102 ? 20.123 18.684 -11.617 1.00 90.75 102 GLY A CA 1
ATOM 779 C C . GLY A 1 102 ? 18.876 18.560 -10.732 1.00 90.75 102 GLY A C 1
ATOM 780 O O . GLY A 1 102 ? 17.995 17.743 -11.000 1.00 90.75 102 GLY A O 1
ATOM 781 N N . LEU A 1 103 ? 18.720 19.423 -9.718 1.00 91.06 103 LEU A N 1
ATOM 782 C CA . LEU A 1 103 ? 17.600 19.341 -8.755 1.00 91.06 103 LEU A CA 1
ATOM 783 C C . LEU A 1 103 ? 16.196 19.372 -9.400 1.00 91.06 103 LEU A C 1
ATOM 785 O O . LEU A 1 103 ? 15.277 18.692 -8.941 1.00 91.06 103 LEU A O 1
ATOM 789 N N . ILE A 1 104 ? 16.000 20.175 -10.450 1.00 92.88 104 ILE A N 1
ATOM 790 C CA . ILE A 1 104 ? 14.691 20.296 -11.119 1.00 92.88 104 ILE A CA 1
ATOM 791 C C . ILE A 1 104 ? 14.315 18.985 -11.817 1.00 92.88 104 ILE A C 1
ATOM 793 O O . ILE A 1 104 ? 13.161 18.555 -11.723 1.00 92.88 104 ILE A O 1
ATOM 797 N N . GLU A 1 105 ? 15.275 18.354 -12.495 1.00 90.69 105 GLU A N 1
ATOM 798 C CA . GLU A 1 105 ? 15.037 17.098 -13.203 1.00 90.69 105 GLU A CA 1
ATOM 799 C C . GLU A 1 105 ? 14.816 15.961 -12.203 1.00 90.69 105 GLU A C 1
ATOM 801 O O . GLU A 1 105 ? 13.801 15.276 -12.309 1.00 90.69 105 GLU A O 1
ATOM 806 N N . HIS A 1 106 ? 15.627 15.870 -11.141 1.00 90.31 106 HIS A N 1
ATOM 807 C CA . HIS A 1 106 ? 15.409 14.929 -10.034 1.00 90.31 106 HIS A CA 1
ATOM 808 C C . HIS A 1 106 ? 13.960 14.969 -9.511 1.00 90.31 106 HIS A C 1
ATOM 810 O O . HIS A 1 106 ? 13.269 13.948 -9.444 1.00 90.31 106 HIS A O 1
ATOM 816 N N . VAL A 1 107 ? 13.440 16.166 -9.200 1.00 91.56 107 VAL A N 1
ATOM 817 C CA . VAL A 1 107 ? 12.061 16.328 -8.700 1.00 91.56 107 VAL A CA 1
ATOM 818 C C . VAL A 1 107 ? 11.024 15.900 -9.741 1.00 91.56 107 VAL A C 1
ATOM 820 O O . VAL A 1 107 ? 9.990 15.314 -9.396 1.00 91.56 107 VAL A O 1
ATOM 823 N N . ARG A 1 108 ? 11.255 16.217 -11.017 1.00 92.50 108 ARG A N 1
ATOM 824 C CA . ARG A 1 108 ? 10.339 15.878 -12.111 1.00 92.50 108 ARG A CA 1
ATOM 825 C C . ARG A 1 108 ? 10.273 14.368 -12.335 1.00 92.50 108 ARG A C 1
ATOM 827 O O . ARG A 1 108 ? 9.164 13.829 -12.411 1.00 92.50 108 ARG A O 1
ATOM 834 N N . VAL A 1 109 ? 11.423 13.708 -12.424 1.00 92.25 109 VAL A N 1
ATOM 835 C CA . VAL A 1 109 ? 11.527 12.266 -12.666 1.00 92.25 109 VAL A CA 1
ATOM 836 C C . VAL A 1 109 ? 10.996 11.491 -11.457 1.00 92.25 109 VAL A C 1
ATOM 838 O O . VAL A 1 109 ? 10.144 10.617 -11.625 1.00 92.25 109 VAL A O 1
ATOM 841 N N . THR A 1 110 ? 11.320 11.919 -10.231 1.00 91.31 110 THR A N 1
ATOM 842 C CA . THR A 1 110 ? 10.750 11.346 -8.996 1.00 91.31 110 THR A CA 1
ATOM 843 C C . THR A 1 110 ? 9.220 11.404 -8.988 1.00 91.31 110 THR A C 1
ATOM 845 O O . THR A 1 110 ? 8.547 10.422 -8.667 1.00 91.31 110 THR A O 1
ATOM 848 N N . LYS A 1 111 ? 8.619 12.536 -9.388 1.00 91.44 111 LYS A N 1
ATOM 849 C CA . LYS A 1 111 ? 7.152 12.640 -9.503 1.00 91.44 111 LYS A CA 1
ATOM 850 C C . LYS A 1 111 ? 6.583 11.655 -10.520 1.00 91.44 111 LYS A C 1
ATOM 852 O O . LYS A 1 111 ? 5.483 11.145 -10.309 1.00 91.44 111 LYS A O 1
ATOM 857 N N . LEU A 1 112 ? 7.290 11.401 -11.620 1.00 93.19 112 LEU A N 1
ATOM 858 C CA . LEU A 1 112 ? 6.866 10.416 -12.608 1.00 93.19 112 LEU A CA 1
ATOM 859 C C . LEU A 1 112 ? 6.954 8.996 -12.037 1.00 93.19 112 LEU A C 1
ATOM 861 O O . LEU A 1 112 ? 5.972 8.263 -12.143 1.00 93.19 112 LEU A O 1
ATOM 865 N N . ALA A 1 113 ? 8.046 8.643 -11.357 1.00 92.25 113 ALA A N 1
ATOM 866 C CA . ALA A 1 113 ? 8.191 7.355 -10.679 1.00 92.25 113 ALA A CA 1
ATOM 867 C C . ALA A 1 113 ? 7.056 7.099 -9.674 1.00 92.25 113 ALA A C 1
ATOM 869 O O . ALA A 1 113 ? 6.415 6.046 -9.691 1.00 92.25 113 ALA A O 1
ATOM 870 N N . VAL A 1 114 ? 6.715 8.104 -8.857 1.00 91.12 114 VAL A N 1
ATOM 871 C CA . VAL A 1 114 ? 5.595 8.023 -7.903 1.00 91.12 114 VAL A CA 1
ATOM 872 C C . VAL A 1 114 ? 4.266 7.742 -8.609 1.00 91.12 114 VAL A C 1
ATOM 874 O O . VAL A 1 114 ? 3.452 6.977 -8.088 1.00 91.12 114 VAL A O 1
ATOM 877 N N . ARG A 1 115 ? 4.026 8.297 -9.805 1.00 93.75 115 ARG A N 1
ATOM 878 C CA . ARG A 1 115 ? 2.809 7.998 -10.585 1.00 93.75 115 ARG A CA 1
ATOM 879 C C . ARG A 1 115 ? 2.743 6.530 -10.989 1.00 93.75 115 ARG A C 1
ATOM 881 O O . ARG A 1 115 ? 1.689 5.918 -10.814 1.00 93.75 115 ARG A O 1
ATOM 888 N N . TRP A 1 116 ? 3.846 5.976 -11.489 1.00 94.38 116 TRP A N 1
ATOM 889 C CA . TRP A 1 116 ? 3.939 4.564 -11.868 1.00 94.38 116 TRP A CA 1
ATOM 890 C C . TRP A 1 116 ? 3.718 3.649 -10.657 1.00 94.38 116 TRP A C 1
ATOM 892 O O . TRP A 1 116 ? 2.837 2.788 -10.709 1.00 94.38 116 TRP A O 1
ATOM 902 N N . ARG A 1 117 ? 4.361 3.931 -9.514 1.00 92.88 117 ARG A N 1
ATOM 903 C CA . ARG A 1 117 ? 4.106 3.180 -8.269 1.00 92.88 117 ARG A CA 1
ATOM 904 C C . ARG A 1 117 ? 2.672 3.309 -7.766 1.00 92.88 117 ARG A C 1
ATOM 906 O O . ARG A 1 117 ? 2.089 2.340 -7.296 1.00 92.88 117 ARG A O 1
ATOM 913 N N . THR A 1 118 ? 2.062 4.490 -7.878 1.00 95.19 118 THR A N 1
ATOM 914 C CA . THR A 1 118 ? 0.660 4.698 -7.466 1.00 95.19 118 THR A CA 1
ATOM 915 C C . THR A 1 118 ? -0.289 3.835 -8.303 1.00 95.19 118 THR A C 1
ATOM 917 O O . THR A 1 118 ? -1.245 3.261 -7.775 1.00 95.19 118 THR A O 1
ATOM 920 N N . LEU A 1 119 ? -0.025 3.706 -9.608 1.00 96.44 119 LEU A N 1
ATOM 921 C CA . LEU A 1 119 ? -0.764 2.792 -10.481 1.00 96.44 119 LEU A CA 1
ATOM 922 C C . LEU A 1 119 ? -0.538 1.325 -10.083 1.00 96.44 119 LEU A C 1
ATOM 924 O O . LEU A 1 119 ? -1.502 0.553 -10.096 1.00 96.44 119 LEU A O 1
ATOM 928 N N . GLY A 1 120 ? 0.689 0.974 -9.688 1.00 95.44 120 GLY A N 1
ATOM 929 C CA . GLY A 1 120 ? 1.083 -0.376 -9.263 1.00 95.44 120 GLY A CA 1
ATOM 930 C C . GLY A 1 120 ? 0.370 -0.791 -7.998 1.00 95.44 120 GLY A C 1
ATOM 931 O O . GLY A 1 120 ? -0.347 -1.790 -7.988 1.00 95.44 120 GLY A O 1
ATOM 932 N N . LEU A 1 121 ? 0.424 0.058 -6.977 1.00 96.06 121 LEU A N 1
ATOM 933 C CA . LEU A 1 121 ? -0.278 -0.159 -5.722 1.00 96.06 121 LEU A CA 1
ATOM 934 C C . LEU A 1 121 ? -1.795 -0.260 -5.933 1.00 96.06 121 LEU A C 1
ATOM 936 O O . LEU A 1 121 ? -2.440 -1.139 -5.367 1.00 96.06 121 LEU A O 1
ATOM 940 N N . ALA A 1 122 ? -2.388 0.592 -6.777 1.00 97.25 122 ALA A N 1
ATOM 941 C CA . ALA A 1 122 ? -3.816 0.504 -7.083 1.00 97.25 122 ALA A CA 1
ATOM 942 C C . ALA A 1 122 ? -4.190 -0.776 -7.850 1.00 97.25 122 ALA A C 1
ATOM 944 O O . ALA A 1 122 ? -5.324 -1.247 -7.746 1.00 97.25 122 ALA A O 1
ATOM 945 N N . ALA A 1 123 ? -3.289 -1.329 -8.662 1.00 96.31 123 ALA A N 1
ATOM 946 C CA . ALA A 1 123 ? -3.488 -2.636 -9.278 1.00 96.31 123 ALA A CA 1
ATOM 947 C C . ALA A 1 123 ? -3.344 -3.770 -8.258 1.00 96.31 123 ALA A C 1
ATOM 949 O O . ALA A 1 123 ? -4.236 -4.610 -8.183 1.00 96.31 123 ALA A O 1
ATOM 950 N N . ALA A 1 124 ? -2.311 -3.736 -7.418 1.00 95.50 124 ALA A N 1
ATOM 951 C CA . ALA A 1 124 ? -2.054 -4.758 -6.406 1.00 95.50 124 ALA A CA 1
ATOM 952 C C . ALA A 1 124 ? -3.184 -4.822 -5.365 1.00 95.50 124 ALA A C 1
ATOM 954 O O . ALA A 1 124 ? -3.663 -5.896 -5.016 1.00 95.50 124 ALA A O 1
ATOM 955 N N . LEU A 1 125 ? -3.717 -3.671 -4.944 1.00 95.94 125 LEU A N 1
ATOM 956 C CA . LEU A 1 125 ? -4.897 -3.609 -4.073 1.00 95.94 125 LEU A CA 1
ATOM 957 C C . LEU A 1 125 ? -6.173 -4.144 -4.746 1.00 95.94 125 LEU A C 1
ATOM 959 O O . LEU A 1 125 ? -7.087 -4.596 -4.061 1.00 95.94 125 LEU A O 1
ATOM 963 N N . ARG A 1 126 ? -6.269 -4.100 -6.081 1.00 96.12 126 ARG A N 1
ATOM 964 C CA . ARG A 1 126 ? -7.383 -4.732 -6.806 1.00 96.12 126 ARG A CA 1
ATOM 965 C C . ARG A 1 126 ? -7.216 -6.245 -6.891 1.00 96.12 126 ARG A C 1
ATOM 967 O O . ARG A 1 126 ? -8.218 -6.942 -6.767 1.00 96.12 126 ARG A O 1
ATOM 974 N N . GLU A 1 127 ? -5.990 -6.750 -7.039 1.00 93.94 127 GLU A N 1
ATOM 975 C CA . GLU A 1 127 ? -5.706 -8.194 -6.968 1.00 93.94 127 GLU A CA 1
ATOM 976 C C . GLU A 1 127 ? -6.098 -8.785 -5.608 1.00 93.94 127 GLU A C 1
ATOM 978 O O . GLU A 1 127 ? -6.610 -9.900 -5.545 1.00 93.94 127 GLU A O 1
ATOM 983 N N . THR A 1 128 ? -5.965 -8.017 -4.521 1.00 90.12 128 THR A N 1
ATOM 984 C CA . THR A 1 128 ? -6.424 -8.434 -3.184 1.00 90.12 128 THR A CA 1
ATOM 985 C C . THR A 1 128 ? -7.940 -8.293 -2.968 1.00 90.12 128 THR A C 1
ATOM 987 O O . THR A 1 128 ? -8.442 -8.599 -1.885 1.00 90.12 128 THR A O 1
ATOM 990 N N . GLY A 1 129 ? -8.692 -7.885 -3.997 1.00 91.62 129 GLY A N 1
ATOM 991 C CA . GLY A 1 129 ? -10.154 -7.805 -3.986 1.00 91.62 129 GLY A CA 1
ATOM 992 C C . GLY A 1 129 ? -10.727 -6.463 -3.525 1.00 91.62 129 GLY A C 1
ATOM 993 O O . GLY A 1 129 ? -11.932 -6.374 -3.279 1.00 91.62 129 GLY A O 1
ATOM 994 N N . HIS A 1 130 ? -9.913 -5.409 -3.403 1.00 94.25 130 HIS A N 1
ATOM 995 C CA . HIS A 1 130 ? -10.395 -4.088 -2.997 1.00 94.25 130 HIS A CA 1
ATOM 996 C C . HIS A 1 130 ? -10.743 -3.186 -4.186 1.00 94.25 130 HIS A C 1
ATOM 998 O O . HIS A 1 130 ? -10.103 -3.192 -5.237 1.00 94.25 130 HIS A O 1
ATOM 1004 N N . ASN A 1 131 ? -11.746 -2.325 -3.999 1.00 94.88 131 ASN A N 1
ATOM 1005 C CA . ASN A 1 131 ? -12.089 -1.284 -4.964 1.00 94.88 131 ASN A CA 1
ATOM 1006 C C . ASN A 1 131 ? -11.129 -0.091 -4.819 1.00 94.88 131 ASN A C 1
ATOM 1008 O O . ASN A 1 131 ? -11.431 0.886 -4.122 1.00 94.88 131 ASN A O 1
ATOM 1012 N N . ALA A 1 132 ? -9.961 -0.205 -5.453 1.00 97.06 132 ALA A N 1
ATOM 1013 C CA . ALA A 1 132 ? -8.895 0.790 -5.425 1.00 97.06 132 ALA A CA 1
ATOM 1014 C C . ALA A 1 132 ? -8.796 1.582 -6.741 1.00 97.06 132 ALA A C 1
ATOM 1016 O O . ALA A 1 132 ? -8.880 1.024 -7.838 1.00 97.06 132 ALA A O 1
ATOM 1017 N N . ARG A 1 133 ? -8.596 2.899 -6.629 1.00 97.12 133 ARG A N 1
ATOM 1018 C CA . ARG A 1 133 ? -8.400 3.825 -7.755 1.00 97.12 133 ARG A CA 1
ATOM 1019 C C . ARG A 1 133 ? -7.190 4.713 -7.498 1.00 97.12 133 ARG A C 1
ATOM 1021 O O . ARG A 1 133 ? -7.100 5.328 -6.440 1.00 97.12 133 ARG A O 1
ATOM 1028 N N . ALA A 1 134 ? -6.293 4.798 -8.473 1.00 96.62 134 ALA A N 1
ATOM 1029 C CA . ALA A 1 134 ? -5.157 5.708 -8.430 1.00 96.62 134 ALA A CA 1
ATOM 1030 C C . ALA A 1 134 ? -5.590 7.141 -8.769 1.00 96.62 134 ALA A C 1
ATOM 1032 O O . ALA A 1 134 ? -6.276 7.370 -9.765 1.00 96.62 134 ALA A O 1
ATOM 1033 N N . ASP A 1 135 ? -5.133 8.094 -7.971 1.00 94.44 135 ASP A N 1
ATOM 1034 C CA . ASP A 1 135 ? -5.064 9.510 -8.294 1.00 94.44 135 ASP A CA 1
ATOM 1035 C C . ASP A 1 135 ? -3.592 9.869 -8.533 1.00 94.44 135 ASP A C 1
ATOM 1037 O O . ASP A 1 135 ? -2.817 10.152 -7.618 1.00 94.44 135 ASP A O 1
ATOM 1041 N N . VAL A 1 136 ? -3.200 9.823 -9.806 1.00 89.12 136 VAL A N 1
ATOM 1042 C CA . VAL A 1 136 ? -1.825 10.086 -10.257 1.00 89.12 136 VAL A CA 1
ATOM 1043 C C . VAL A 1 136 ? -1.416 11.556 -10.123 1.00 89.12 136 VAL A C 1
ATOM 1045 O O . VAL A 1 136 ? -0.229 11.870 -10.202 1.00 89.12 136 VAL A O 1
ATOM 1048 N N . LEU A 1 137 ? -2.369 12.476 -9.937 1.00 87.00 137 LEU A N 1
ATOM 1049 C CA . LEU A 1 137 ? -2.047 13.887 -9.718 1.00 87.00 137 LEU A CA 1
ATOM 1050 C C . LEU A 1 137 ? -1.565 14.110 -8.290 1.00 87.00 137 LEU A C 1
ATOM 1052 O O . LEU A 1 137 ? -0.599 14.841 -8.080 1.00 87.00 137 LEU A O 1
ATOM 1056 N N . THR A 1 138 ? -2.218 13.458 -7.328 1.00 86.56 138 THR A N 1
ATOM 1057 C CA . THR A 1 138 ? -1.862 13.561 -5.907 1.00 86.56 138 THR A CA 1
ATOM 1058 C C . THR A 1 138 ? -0.881 12.482 -5.446 1.00 86.56 138 THR A C 1
ATOM 1060 O O . THR A 1 138 ? -0.347 12.595 -4.347 1.00 86.56 138 THR A O 1
ATOM 1063 N N . GLY A 1 139 ? -0.616 11.457 -6.267 1.00 91.06 139 GLY A N 1
ATOM 1064 C CA . GLY A 1 139 ? 0.238 10.324 -5.889 1.00 91.06 139 GLY A CA 1
ATOM 1065 C C . GLY A 1 139 ? -0.406 9.454 -4.808 1.00 91.06 139 GLY A C 1
ATOM 1066 O O . GLY A 1 139 ? 0.283 8.927 -3.934 1.00 91.06 139 GLY A O 1
ATOM 1067 N N . THR A 1 140 ? -1.740 9.365 -4.818 1.00 95.31 140 THR A N 1
ATOM 1068 C CA . THR A 1 140 ? -2.506 8.632 -3.806 1.00 95.31 140 THR A CA 1
ATOM 1069 C C . THR A 1 140 ? -3.408 7.580 -4.433 1.00 95.31 140 THR A C 1
ATOM 1071 O O . THR A 1 140 ? -3.899 7.724 -5.547 1.00 95.31 140 THR A O 1
ATOM 1074 N N . VAL A 1 141 ? -3.659 6.500 -3.706 1.00 97.62 141 VAL A N 1
ATOM 1075 C CA . VAL A 1 141 ? -4.638 5.472 -4.036 1.00 97.62 141 VAL A CA 1
ATOM 1076 C C . VAL A 1 141 ? -5.827 5.628 -3.105 1.00 97.62 141 VAL A C 1
ATOM 1078 O O . VAL A 1 141 ? -5.699 5.557 -1.884 1.00 97.62 141 VAL A O 1
ATOM 1081 N N . ARG A 1 142 ? -7.011 5.824 -3.678 1.00 97.00 142 ARG A N 1
ATOM 1082 C CA . ARG A 1 142 ? -8.273 5.820 -2.943 1.00 97.00 142 ARG A CA 1
ATOM 1083 C C . ARG A 1 142 ? -8.858 4.415 -2.957 1.00 97.00 142 ARG A C 1
ATOM 1085 O O . ARG A 1 142 ? -9.195 3.902 -4.024 1.00 97.00 142 ARG A O 1
ATOM 1092 N N . VAL A 1 143 ? -9.051 3.835 -1.778 1.00 96.81 143 VAL A N 1
ATOM 1093 C CA . VAL A 1 143 ? -9.716 2.542 -1.594 1.00 96.81 143 VAL A CA 1
ATOM 1094 C C . VAL A 1 143 ? -11.085 2.767 -0.968 1.00 96.81 143 VAL A C 1
ATOM 1096 O O . VAL A 1 143 ? -11.204 3.411 0.073 1.00 96.81 143 VAL A O 1
ATOM 1099 N N . THR A 1 144 ? -12.137 2.279 -1.621 1.00 94.38 144 THR A N 1
ATOM 1100 C CA . THR A 1 144 ? -13.508 2.396 -1.100 1.00 94.38 144 THR A CA 1
ATOM 1101 C C . THR A 1 144 ? -13.837 1.176 -0.250 1.00 94.38 144 THR A C 1
ATOM 1103 O O . THR A 1 144 ? -13.794 0.054 -0.751 1.00 94.38 144 THR A O 1
ATOM 1106 N N . THR A 1 145 ? -14.179 1.404 1.017 1.00 92.31 145 THR A N 1
ATOM 1107 C CA . THR A 1 145 ? -14.566 0.370 1.991 1.00 92.31 145 THR A CA 1
ATOM 1108 C C . THR A 1 145 ? -16.024 0.557 2.412 1.00 92.31 145 THR A C 1
ATOM 1110 O O . THR A 1 145 ? -16.632 1.590 2.120 1.00 92.31 145 THR A O 1
ATOM 1113 N N . VAL A 1 146 ? -16.583 -0.412 3.141 1.00 89.81 146 VAL A N 1
ATOM 1114 C CA . VAL A 1 146 ? -17.938 -0.301 3.716 1.00 89.81 146 VAL A CA 1
ATOM 1115 C C . VAL A 1 146 ? -18.050 0.798 4.781 1.00 89.81 146 VAL A C 1
ATOM 1117 O O . VAL A 1 146 ? -19.148 1.275 5.047 1.00 89.81 146 VAL A O 1
ATOM 1120 N N . PHE A 1 147 ? -16.923 1.232 5.356 1.00 86.50 147 PHE A N 1
ATOM 1121 C CA . PHE A 1 147 ? -16.850 2.278 6.383 1.00 86.50 147 PHE A CA 1
ATOM 1122 C C . PHE A 1 147 ? -16.561 3.669 5.801 1.00 86.50 147 PHE A C 1
ATOM 1124 O O . PHE A 1 147 ? -16.596 4.664 6.520 1.00 86.50 147 PHE A O 1
ATOM 1131 N N . GLY A 1 148 ? -16.264 3.752 4.500 1.00 87.88 148 GLY A N 1
ATOM 1132 C CA . GLY A 1 148 ? -15.864 4.982 3.822 1.00 87.88 148 GLY A CA 1
ATOM 1133 C C . GLY A 1 148 ? -14.588 4.820 2.997 1.00 87.88 148 GLY A C 1
ATOM 1134 O O . GLY A 1 148 ? -14.092 3.717 2.767 1.00 87.88 148 GLY A O 1
ATOM 1135 N N . ALA A 1 149 ? -14.058 5.937 2.503 1.00 90.88 149 ALA A N 1
ATOM 1136 C CA . ALA A 1 149 ? -12.860 5.933 1.672 1.00 90.88 149 ALA A CA 1
ATOM 1137 C C . ALA A 1 149 ? -11.582 6.077 2.508 1.00 90.88 149 ALA A C 1
ATOM 1139 O O . ALA A 1 149 ? -11.437 7.048 3.248 1.00 90.88 149 ALA A O 1
ATOM 1140 N N . VAL A 1 150 ? -10.634 5.167 2.295 1.00 94.00 150 VAL A N 1
ATOM 1141 C CA . VAL A 1 150 ? -9.253 5.265 2.781 1.00 94.00 150 VAL A CA 1
ATOM 1142 C C . VAL A 1 150 ? -8.384 5.829 1.656 1.00 94.00 150 VAL A C 1
ATOM 1144 O O . VAL A 1 150 ? -8.564 5.470 0.488 1.00 94.00 150 VAL A O 1
ATOM 1147 N N . ARG A 1 151 ? -7.449 6.727 1.979 1.00 96.44 151 ARG A N 1
ATOM 1148 C CA . ARG A 1 151 ? -6.453 7.239 1.021 1.00 96.44 151 ARG A CA 1
ATOM 1149 C C . ARG A 1 151 ? -5.067 6.754 1.418 1.00 96.44 151 ARG A C 1
ATOM 1151 O O . ARG A 1 151 ? -4.692 6.899 2.572 1.00 96.44 151 ARG A O 1
ATOM 1158 N N . ILE A 1 152 ? -4.314 6.210 0.472 1.00 96.12 152 ILE A N 1
ATOM 1159 C CA . ILE A 1 152 ? -2.993 5.620 0.696 1.00 96.12 152 ILE A CA 1
ATOM 1160 C C . ILE A 1 152 ? -1.991 6.313 -0.225 1.00 96.12 152 ILE A C 1
ATOM 1162 O O . ILE A 1 152 ? -2.176 6.316 -1.434 1.00 96.12 152 ILE A O 1
ATOM 1166 N N . ALA A 1 153 ? -0.939 6.904 0.323 1.00 93.06 153 ALA A N 1
ATOM 1167 C CA . ALA A 1 153 ? 0.185 7.460 -0.420 1.00 93.06 153 ALA A CA 1
ATOM 1168 C C . ALA A 1 153 ? 1.423 6.583 -0.212 1.00 93.06 153 ALA A C 1
ATOM 1170 O O . ALA A 1 153 ? 1.618 6.044 0.878 1.00 93.06 153 ALA A O 1
ATOM 1171 N N . ILE A 1 154 ? 2.268 6.468 -1.233 1.00 89.75 154 ILE A N 1
ATOM 1172 C CA . ILE A 1 154 ? 3.565 5.790 -1.120 1.00 89.75 154 ILE A CA 1
ATOM 1173 C C . ILE A 1 154 ? 4.597 6.821 -0.670 1.00 89.75 154 ILE A C 1
ATOM 1175 O O . ILE A 1 154 ? 4.677 7.916 -1.228 1.00 89.75 154 ILE A O 1
ATOM 1179 N N . THR A 1 155 ? 5.373 6.484 0.351 1.00 87.31 155 THR A N 1
ATOM 1180 C CA . THR A 1 155 ? 6.454 7.319 0.885 1.00 87.31 155 THR A CA 1
ATOM 1181 C C . THR A 1 155 ? 7.806 6.659 0.624 1.00 87.31 155 THR A C 1
ATOM 1183 O O . THR A 1 155 ? 7.885 5.518 0.170 1.00 87.31 155 THR A O 1
ATOM 1186 N N . ALA A 1 156 ? 8.898 7.359 0.938 1.00 79.06 156 ALA A N 1
ATOM 1187 C CA . ALA A 1 156 ? 10.246 6.803 0.813 1.00 79.06 156 ALA A CA 1
ATOM 1188 C C . ALA A 1 156 ? 10.462 5.532 1.658 1.00 79.06 156 ALA A C 1
ATOM 1190 O O . ALA A 1 156 ? 11.342 4.734 1.327 1.00 79.06 156 ALA A O 1
ATOM 1191 N N . SER A 1 157 ? 9.673 5.360 2.725 1.00 80.31 157 SER A N 1
ATOM 1192 C CA . SER A 1 157 ? 9.826 4.311 3.734 1.00 80.31 157 SER A CA 1
ATOM 1193 C C . SER A 1 157 ? 8.677 3.291 3.771 1.00 80.31 157 SER A C 1
ATOM 1195 O O . SER A 1 157 ? 8.769 2.318 4.518 1.00 80.31 157 SER A O 1
ATOM 1197 N N . GLY A 1 158 ? 7.598 3.503 3.009 1.00 88.56 158 GLY A N 1
ATOM 1198 C CA . GLY A 1 158 ? 6.434 2.616 2.983 1.00 88.56 158 GLY A CA 1
ATOM 1199 C C . GLY A 1 158 ? 5.149 3.327 2.564 1.00 88.56 158 GLY A C 1
ATOM 1200 O O . GLY A 1 158 ? 5.080 3.917 1.487 1.00 88.56 158 GLY A O 1
ATOM 1201 N N . LEU A 1 159 ? 4.119 3.276 3.411 1.00 92.44 159 LEU A N 1
ATOM 1202 C CA . LEU A 1 159 ? 2.801 3.860 3.160 1.00 92.44 159 LEU A CA 1
ATOM 1203 C C . LEU A 1 159 ? 2.462 4.950 4.166 1.00 92.44 159 LEU A C 1
ATOM 1205 O O . LEU A 1 159 ? 2.732 4.823 5.356 1.00 92.44 159 LEU A O 1
ATOM 1209 N N . ARG A 1 160 ? 1.759 5.974 3.694 1.00 93.31 160 ARG A N 1
ATOM 1210 C CA . ARG A 1 160 ? 0.996 6.896 4.533 1.00 93.31 160 ARG A CA 1
ATOM 1211 C C . ARG A 1 160 ? -0.482 6.736 4.233 1.00 93.31 160 ARG A C 1
ATOM 1213 O O . ARG A 1 160 ? -0.904 6.874 3.090 1.00 93.31 160 ARG A O 1
ATOM 1220 N N . VAL A 1 161 ? -1.275 6.475 5.258 1.00 93.56 161 VAL A N 1
ATOM 1221 C CA . VAL A 1 161 ? -2.692 6.148 5.142 1.00 93.56 161 VAL A CA 1
ATOM 1222 C C . VAL A 1 161 ? -3.504 7.203 5.868 1.00 93.56 161 VAL A C 1
ATOM 1224 O O . VAL A 1 161 ? -3.328 7.399 7.061 1.00 93.56 161 VAL A O 1
ATOM 1227 N N . LYS A 1 162 ? -4.431 7.849 5.167 1.00 90.81 162 LYS A N 1
ATOM 1228 C CA . LYS A 1 162 ? -5.468 8.687 5.764 1.00 90.81 162 LYS A CA 1
ATOM 1229 C C . LYS A 1 162 ? -6.765 7.893 5.835 1.00 90.81 162 LYS A C 1
ATOM 1231 O O . LYS A 1 162 ? -7.337 7.538 4.795 1.00 90.81 162 LYS A O 1
ATOM 1236 N N . ARG A 1 163 ? -7.188 7.595 7.059 1.00 86.94 163 ARG A N 1
ATOM 1237 C CA . ARG A 1 163 ? -8.313 6.710 7.375 1.00 86.94 163 ARG A CA 1
ATOM 1238 C C . ARG A 1 163 ? -9.656 7.427 7.325 1.00 86.94 163 ARG A C 1
ATOM 1240 O O . ARG A 1 163 ? -9.727 8.651 7.191 1.00 86.94 163 ARG A O 1
ATOM 1247 N N . THR A 1 164 ? -10.735 6.652 7.418 1.00 81.56 164 THR A N 1
ATOM 1248 C CA . THR A 1 164 ? -12.110 7.180 7.365 1.00 81.56 164 THR A CA 1
ATOM 1249 C C . THR A 1 164 ? -12.465 8.040 8.575 1.00 81.56 164 THR A C 1
ATOM 1251 O O . THR A 1 164 ? -13.339 8.894 8.482 1.00 81.56 164 THR A O 1
ATOM 1254 N N . ASP A 1 165 ? -11.789 7.816 9.701 1.00 75.06 165 ASP A N 1
ATOM 1255 C CA . ASP A 1 165 ? -11.952 8.552 10.959 1.00 75.06 165 ASP A CA 1
ATOM 1256 C C . ASP A 1 165 ? -11.090 9.821 11.050 1.00 75.06 165 ASP A C 1
ATOM 1258 O O . ASP A 1 165 ? -11.140 10.524 12.054 1.00 75.06 165 ASP A O 1
ATOM 1262 N N . GLY A 1 166 ? -10.308 10.118 10.006 1.00 74.25 166 GLY A N 1
ATOM 1263 C CA . GLY A 1 166 ? -9.404 11.264 9.952 1.00 74.25 166 GLY A CA 1
ATOM 1264 C C . GLY A 1 166 ? -7.987 10.988 10.458 1.00 74.25 166 GLY A C 1
ATOM 1265 O O . GLY A 1 166 ? -7.114 11.805 10.173 1.00 74.25 166 GLY A O 1
ATOM 1266 N N . THR A 1 167 ? -7.733 9.848 11.115 1.00 78.44 167 THR A N 1
ATOM 1267 C CA . THR A 1 167 ? -6.388 9.501 11.606 1.00 78.44 167 THR A CA 1
ATOM 1268 C C . THR A 1 167 ? -5.418 9.226 10.454 1.00 78.44 167 THR A C 1
ATOM 1270 O O . THR A 1 167 ? -5.807 8.732 9.385 1.00 78.44 167 THR A O 1
ATOM 1273 N N . GLU A 1 168 ? -4.140 9.548 10.667 1.00 84.44 168 GLU A N 1
ATOM 1274 C CA . GLU A 1 168 ? -3.070 9.348 9.685 1.00 84.44 168 GLU A CA 1
ATOM 1275 C C . GLU A 1 168 ? -2.042 8.334 10.189 1.00 84.44 168 GLU A C 1
ATOM 1277 O O . GLU A 1 168 ? -1.514 8.444 11.293 1.00 84.44 168 GLU A O 1
ATOM 1282 N N . TRP A 1 169 ? -1.806 7.287 9.405 1.00 88.94 169 TRP A N 1
ATOM 1283 C CA . TRP A 1 169 ? -1.005 6.129 9.793 1.00 88.94 169 TRP A CA 1
ATOM 1284 C C . TRP A 1 169 ? 0.191 5.995 8.850 1.00 88.94 169 TRP A C 1
ATOM 1286 O O . TRP A 1 169 ? 0.016 5.917 7.637 1.00 88.94 169 TRP A O 1
ATOM 1296 N N . ASP A 1 170 ? 1.402 5.951 9.396 1.00 89.75 170 ASP A N 1
ATOM 1297 C CA . ASP A 1 170 ? 2.629 5.683 8.643 1.00 89.75 170 ASP A CA 1
ATOM 1298 C C . ASP A 1 170 ? 3.012 4.202 8.838 1.00 89.75 170 ASP A C 1
ATOM 1300 O O . ASP A 1 170 ? 3.295 3.779 9.962 1.00 89.75 170 ASP A O 1
ATOM 1304 N N . CYS A 1 171 ? 3.006 3.416 7.758 1.00 88.88 171 CYS A N 1
ATOM 1305 C CA . CYS A 1 171 ? 3.394 2.002 7.743 1.00 88.88 171 CYS A CA 1
ATOM 1306 C C . CYS A 1 171 ? 4.749 1.838 7.039 1.00 88.88 171 CYS A C 1
ATOM 1308 O O . CYS A 1 171 ? 4.922 2.354 5.936 1.00 88.88 171 CYS A O 1
ATOM 1310 N N . TYR A 1 172 ? 5.689 1.104 7.631 1.00 82.50 172 TYR A N 1
ATOM 1311 C CA . TYR A 1 172 ? 7.041 0.907 7.093 1.00 82.50 172 TYR A CA 1
ATOM 1312 C C . TYR A 1 172 ? 7.185 -0.504 6.519 1.00 82.50 172 TYR A C 1
ATOM 1314 O O . TYR A 1 172 ? 7.179 -1.460 7.293 1.00 82.50 172 TYR A O 1
ATOM 1322 N N . ASP A 1 173 ? 7.291 -0.639 5.191 1.00 75.06 173 ASP A N 1
ATOM 1323 C CA . ASP A 1 173 ? 7.332 -1.962 4.534 1.00 75.06 173 ASP A CA 1
ATOM 1324 C C . ASP A 1 173 ? 7.911 -1.955 3.100 1.00 75.06 173 ASP A C 1
ATOM 1326 O O . ASP A 1 173 ? 7.439 -2.632 2.189 1.00 75.06 173 ASP A O 1
ATOM 1330 N N . GLY A 1 174 ? 8.945 -1.149 2.857 1.00 76.00 174 GLY A N 1
ATOM 1331 C CA . GLY A 1 174 ? 9.601 -1.108 1.546 1.00 76.00 174 GLY A CA 1
ATOM 1332 C C . GLY A 1 174 ? 8.793 -0.357 0.480 1.00 76.00 174 GLY A C 1
ATOM 1333 O O . GLY A 1 174 ? 8.093 0.605 0.791 1.00 76.00 174 GLY A O 1
ATOM 1334 N N . ARG A 1 175 ? 8.980 -0.714 -0.801 1.00 76.69 175 ARG A N 1
ATOM 1335 C CA . ARG A 1 175 ? 8.543 0.116 -1.947 1.00 76.69 175 ARG A CA 1
ATOM 1336 C C . ARG A 1 175 ? 7.761 -0.612 -3.049 1.00 76.69 175 ARG A C 1
ATOM 1338 O O . ARG A 1 175 ? 7.114 0.067 -3.842 1.00 76.69 175 ARG A O 1
ATOM 1345 N N . LYS A 1 176 ? 7.802 -1.949 -3.104 1.00 84.81 176 LYS A N 1
ATOM 1346 C CA . LYS A 1 176 ? 7.154 -2.738 -4.168 1.00 84.81 176 LYS A CA 1
ATOM 1347 C C . LYS A 1 176 ? 5.647 -2.858 -3.951 1.00 84.81 176 LYS A C 1
ATOM 1349 O O . LYS A 1 176 ? 5.185 -3.048 -2.825 1.00 84.81 176 LYS A O 1
ATOM 1354 N N . SER A 1 177 ? 4.876 -2.803 -5.030 1.00 90.31 177 SER A N 1
ATOM 1355 C CA . SER A 1 177 ? 3.419 -2.653 -4.983 1.00 90.31 177 SER A CA 1
ATOM 1356 C C . SER A 1 177 ? 2.698 -3.808 -4.283 1.00 90.31 177 SER A C 1
ATOM 1358 O O . SER A 1 177 ? 1.772 -3.565 -3.507 1.00 90.31 177 SER A O 1
ATOM 1360 N N . ARG A 1 178 ? 3.112 -5.063 -4.515 1.00 90.25 178 ARG A N 1
ATOM 1361 C CA . ARG A 1 178 ? 2.482 -6.250 -3.900 1.00 90.25 178 ARG A CA 1
ATOM 1362 C C . ARG A 1 178 ? 2.747 -6.387 -2.402 1.00 90.25 178 ARG A C 1
ATOM 1364 O O . ARG A 1 178 ? 1.761 -6.497 -1.669 1.00 90.25 178 ARG A O 1
ATOM 1371 N N . PRO A 1 179 ? 4.007 -6.336 -1.919 1.00 89.06 179 PRO A N 1
ATOM 1372 C CA . PRO A 1 179 ? 4.280 -6.275 -0.483 1.00 89.06 179 PRO A CA 1
ATOM 1373 C C . PRO A 1 179 ? 3.498 -5.150 0.200 1.00 89.06 179 PRO A C 1
ATOM 1375 O O . PRO A 1 179 ? 2.767 -5.399 1.156 1.00 89.06 179 PRO A O 1
ATOM 1378 N N . LEU A 1 180 ? 3.509 -3.950 -0.391 1.00 91.12 180 LEU A N 1
ATOM 1379 C CA . LEU A 1 180 ? 2.767 -2.808 0.136 1.00 91.12 180 LEU A CA 1
ATOM 1380 C C . LEU A 1 180 ? 1.249 -3.045 0.184 1.00 91.12 180 LEU A C 1
ATOM 1382 O O . LEU A 1 180 ? 0.610 -2.687 1.171 1.00 91.12 180 LEU A O 1
ATOM 1386 N N . ALA A 1 181 ? 0.648 -3.661 -0.837 1.00 92.31 181 ALA A N 1
ATOM 1387 C CA . ALA A 1 181 ? -0.778 -3.999 -0.826 1.00 92.31 181 ALA A CA 1
ATOM 1388 C C . ALA A 1 181 ? -1.123 -5.056 0.237 1.00 92.31 181 ALA A C 1
ATOM 1390 O O . ALA A 1 181 ? -2.174 -4.966 0.880 1.00 92.31 181 ALA A O 1
ATOM 1391 N N . MET A 1 182 ? -0.240 -6.035 0.452 1.00 89.75 182 MET A N 1
ATOM 1392 C CA . MET A 1 182 ? -0.397 -7.042 1.504 1.00 89.75 182 MET A CA 1
ATOM 1393 C C . MET A 1 182 ? -0.293 -6.422 2.898 1.00 89.75 182 MET A C 1
ATOM 1395 O O . MET A 1 182 ? -1.133 -6.711 3.753 1.00 89.75 182 MET A O 1
ATOM 1399 N N . THR A 1 183 ? 0.651 -5.505 3.101 1.00 88.62 183 THR A N 1
ATOM 1400 C CA . THR A 1 183 ? 0.783 -4.754 4.355 1.00 88.62 183 THR A CA 1
ATOM 1401 C C . THR A 1 183 ? -0.371 -3.796 4.586 1.00 88.62 183 THR A C 1
ATOM 1403 O O . THR A 1 183 ? -0.901 -3.720 5.691 1.00 88.62 183 THR A O 1
ATOM 1406 N N . ALA A 1 184 ? -0.849 -3.110 3.548 1.00 90.69 184 ALA A N 1
ATOM 1407 C CA . ALA A 1 184 ? -2.059 -2.306 3.650 1.00 90.69 184 ALA A CA 1
ATOM 1408 C C . ALA A 1 184 ? -3.240 -3.158 4.146 1.00 90.69 184 ALA A C 1
ATOM 1410 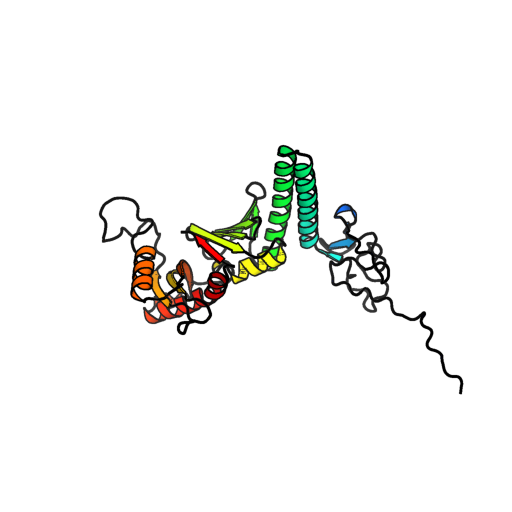O O . ALA A 1 184 ? -3.969 -2.740 5.041 1.00 90.69 184 ALA A O 1
ATOM 1411 N N . ARG A 1 185 ? -3.402 -4.377 3.619 1.00 88.88 185 ARG A N 1
ATOM 1412 C CA . ARG A 1 185 ? -4.469 -5.297 4.036 1.00 88.88 185 ARG A CA 1
ATOM 1413 C C . ARG A 1 185 ? -4.311 -5.799 5.476 1.00 88.88 185 ARG A C 1
ATOM 1415 O O . ARG A 1 185 ? -5.327 -6.000 6.137 1.00 88.88 185 ARG A O 1
ATOM 1422 N N . SER A 1 186 ? -3.090 -6.045 5.950 1.00 85.25 186 SER A N 1
ATOM 1423 C CA . SER A 1 186 ? -2.858 -6.541 7.315 1.00 85.25 186 SER A CA 1
ATOM 1424 C C . SER A 1 186 ? -2.948 -5.438 8.368 1.00 85.25 186 SER A C 1
ATOM 1426 O O . SER A 1 186 ? -3.416 -5.688 9.477 1.00 85.25 186 SER A O 1
ATOM 1428 N N . VAL A 1 187 ? -2.525 -4.222 8.018 1.00 85.88 187 VAL A N 1
ATOM 1429 C CA . VAL A 1 187 ? -2.388 -3.120 8.972 1.00 85.88 187 VAL A CA 1
ATOM 1430 C C . VAL A 1 187 ? -3.606 -2.205 8.984 1.00 85.88 187 VAL A C 1
ATOM 1432 O O . VAL A 1 187 ? -3.956 -1.719 10.053 1.00 85.88 187 VAL A O 1
ATOM 1435 N N . ILE A 1 188 ? -4.271 -1.964 7.847 1.00 89.94 188 ILE A N 1
ATOM 1436 C CA . ILE A 1 188 ? -5.414 -1.041 7.761 1.00 89.94 188 ILE A CA 1
ATOM 1437 C C . ILE A 1 188 ? -6.708 -1.800 8.097 1.00 89.94 188 ILE A C 1
ATOM 1439 O O . ILE A 1 188 ? -7.186 -2.587 7.270 1.00 89.94 188 ILE A O 1
ATOM 1443 N N . PRO A 1 189 ? -7.339 -1.556 9.263 1.00 88.12 189 PRO A N 1
ATOM 1444 C CA . PRO A 1 189 ? -8.477 -2.357 9.712 1.00 88.12 189 PRO A CA 1
ATOM 1445 C C . PRO A 1 189 ? -9.673 -2.323 8.749 1.00 88.12 189 PRO A C 1
ATOM 1447 O O . PRO A 1 189 ? -10.350 -3.333 8.559 1.00 88.12 189 PRO A O 1
ATOM 1450 N N . GLU A 1 190 ? -9.919 -1.185 8.093 1.00 90.38 190 GLU A N 1
ATOM 1451 C CA . GLU A 1 190 ? -11.008 -1.010 7.123 1.00 90.38 190 GLU A CA 1
ATOM 1452 C C . GLU A 1 190 ? -10.846 -1.878 5.866 1.00 90.38 190 GLU A C 1
ATOM 1454 O O . GLU A 1 190 ? -11.839 -2.158 5.195 1.00 90.38 190 GLU A O 1
ATOM 1459 N N . LEU A 1 191 ? -9.616 -2.287 5.531 1.00 90.88 191 LEU A N 1
ATOM 1460 C CA . LEU A 1 191 ? -9.355 -3.202 4.416 1.00 90.88 191 LEU A CA 1
ATOM 1461 C C . LEU A 1 191 ? -9.518 -4.664 4.840 1.00 90.88 191 LEU A C 1
ATOM 1463 O O . LEU A 1 191 ? -9.969 -5.488 4.046 1.00 90.88 191 LEU A O 1
ATOM 1467 N N . ALA A 1 192 ? -9.199 -4.995 6.091 1.00 86.94 192 ALA A N 1
ATOM 1468 C CA . ALA A 1 192 ? -9.373 -6.344 6.620 1.00 86.94 192 ALA A CA 1
ATOM 1469 C C . ALA A 1 192 ? -10.853 -6.697 6.873 1.00 86.94 192 ALA A C 1
ATOM 1471 O O . ALA A 1 192 ? -11.266 -7.844 6.675 1.00 86.94 192 ALA A O 1
ATOM 1472 N N . ALA A 1 193 ? -11.662 -5.723 7.300 1.00 86.56 193 ALA A N 1
ATOM 1473 C CA . ALA A 1 193 ? -13.053 -5.939 7.686 1.00 86.56 193 ALA A CA 1
ATOM 1474 C C . ALA A 1 193 ? -14.035 -5.834 6.502 1.00 86.56 193 ALA A C 1
ATOM 1476 O O . ALA A 1 193 ? -14.042 -4.867 5.746 1.00 86.56 193 ALA A O 1
ATOM 1477 N N . ARG A 1 194 ? -14.929 -6.826 6.374 1.00 85.00 194 ARG A N 1
ATOM 1478 C CA . ARG A 1 194 ? -15.953 -6.885 5.307 1.00 85.00 194 ARG A CA 1
ATOM 1479 C C . ARG A 1 194 ? -17.298 -6.259 5.691 1.00 85.00 194 ARG A C 1
ATOM 1481 O O . ARG A 1 194 ? -18.092 -5.933 4.817 1.00 85.00 194 ARG A O 1
ATOM 1488 N N . SER A 1 195 ? -17.571 -6.130 6.985 1.00 85.88 195 SER A N 1
ATOM 1489 C CA . SER A 1 195 ? -18.829 -5.630 7.548 1.00 85.88 195 SER A CA 1
ATOM 1490 C C . SER A 1 195 ? -18.623 -5.249 9.012 1.00 85.88 195 SER A C 1
ATOM 1492 O O . SER A 1 195 ? -17.675 -5.728 9.632 1.00 85.88 195 SER A O 1
ATOM 1494 N N . GLY A 1 196 ? -19.534 -4.467 9.587 1.00 87.19 196 GLY A N 1
ATOM 1495 C CA . GLY A 1 196 ? -19.522 -4.144 11.013 1.00 87.19 196 GLY A CA 1
ATOM 1496 C C . GLY A 1 196 ? -19.907 -2.697 11.284 1.00 87.19 196 GLY A C 1
ATOM 1497 O O . GLY A 1 196 ? -20.518 -2.040 10.443 1.00 87.19 196 GLY A O 1
ATOM 1498 N N . THR A 1 197 ? -19.513 -2.206 12.453 1.00 85.38 197 THR A N 1
ATOM 1499 C CA . THR A 1 197 ? -19.569 -0.786 12.819 1.00 85.38 197 THR A CA 1
ATOM 1500 C C . THR A 1 197 ? -18.181 -0.306 13.212 1.00 85.38 197 THR A C 1
ATOM 1502 O O . THR A 1 197 ? -17.349 -1.103 13.638 1.00 85.38 197 THR A O 1
ATOM 1505 N N . MET A 1 198 ? -17.931 0.995 13.106 1.00 81.81 198 MET A N 1
ATOM 1506 C CA . MET A 1 198 ? -16.733 1.596 13.684 1.00 81.81 198 MET A CA 1
ATOM 1507 C C . MET A 1 198 ? -16.974 1.878 15.173 1.00 81.81 198 MET A C 1
ATOM 1509 O O . MET A 1 198 ? -18.058 2.313 15.565 1.00 81.81 198 MET A O 1
ATOM 1513 N N . LEU A 1 199 ? -15.975 1.634 16.016 1.00 75.31 199 LEU A N 1
ATOM 1514 C CA . LEU A 1 199 ? -15.936 2.096 17.405 1.00 75.31 199 LEU A CA 1
ATOM 1515 C C . LEU A 1 199 ? -14.657 2.884 17.634 1.00 75.31 199 LEU A C 1
ATOM 1517 O O . LEU A 1 199 ? -13.601 2.458 17.181 1.00 75.31 199 LEU A O 1
ATOM 1521 N N . TRP A 1 200 ? -14.740 3.995 18.362 1.00 73.69 200 TRP A N 1
ATOM 1522 C CA . TRP A 1 200 ? -13.553 4.669 18.876 1.00 73.69 200 TRP A CA 1
ATOM 1523 C C . TRP A 1 200 ? -12.978 3.851 20.017 1.00 73.69 200 TRP A C 1
ATOM 1525 O O . TRP A 1 200 ? -13.672 3.539 20.987 1.00 73.69 200 TRP A O 1
ATOM 1535 N N . ILE A 1 201 ? -11.706 3.501 19.896 1.00 72.00 201 ILE A N 1
ATOM 1536 C CA . ILE A 1 201 ? -11.014 2.701 20.890 1.00 72.00 201 ILE A CA 1
ATOM 1537 C C . ILE A 1 201 ? -9.736 3.411 21.295 1.00 72.00 201 ILE A C 1
ATOM 1539 O O . ILE A 1 201 ? -8.963 3.873 20.455 1.00 72.00 201 ILE A O 1
ATOM 1543 N N . ALA A 1 202 ? -9.529 3.479 22.605 1.00 67.75 202 ALA A N 1
ATOM 1544 C CA . ALA A 1 202 ? -8.286 3.916 23.199 1.00 67.75 202 ALA A CA 1
ATOM 1545 C C . ALA A 1 202 ? -7.607 2.726 23.881 1.00 67.75 202 ALA A C 1
ATOM 1547 O O . ALA A 1 202 ? -8.208 2.071 24.737 1.00 67.75 202 ALA A O 1
ATOM 1548 N N . THR A 1 203 ? -6.354 2.453 23.527 1.00 69.38 203 THR A N 1
ATOM 1549 C CA . THR A 1 203 ? -5.588 1.330 24.083 1.00 69.38 203 THR A CA 1
ATOM 1550 C C . THR A 1 203 ? -4.194 1.737 24.504 1.00 69.38 203 THR A C 1
ATOM 1552 O O . THR A 1 203 ? -3.555 2.527 23.812 1.00 69.38 203 THR A O 1
ATOM 1555 N N . ALA A 1 204 ? -3.693 1.135 25.577 1.00 67.56 204 ALA A N 1
ATOM 1556 C CA . ALA A 1 204 ? -2.265 1.059 25.832 1.00 67.56 204 ALA A CA 1
ATOM 1557 C C . ALA A 1 204 ? -1.764 -0.286 25.327 1.00 67.56 204 ALA A C 1
ATOM 1559 O O . ALA A 1 204 ? -2.300 -1.340 25.654 1.00 67.56 204 ALA A O 1
ATOM 1560 N N . THR A 1 205 ? -0.718 -0.266 24.526 1.00 65.69 205 THR A N 1
ATOM 1561 C CA . THR A 1 205 ? 0.021 -1.471 24.186 1.00 65.69 205 THR A CA 1
ATOM 1562 C C . THR A 1 205 ? 1.288 -1.494 25.074 1.00 65.69 205 THR A C 1
ATOM 1564 O O . THR A 1 205 ? 1.740 -0.421 25.493 1.00 65.69 205 THR A O 1
ATOM 1567 N N . ALA A 1 206 ? 1.903 -2.653 25.364 1.00 60.56 206 ALA A N 1
ATOM 1568 C CA . ALA A 1 206 ? 3.181 -2.731 26.108 1.00 60.56 206 ALA A CA 1
ATOM 1569 C C . ALA A 1 206 ? 4.316 -3.423 25.326 1.00 60.56 206 ALA A C 1
ATOM 1571 O O . ALA A 1 206 ? 4.063 -4.297 24.495 1.00 60.56 206 ALA A O 1
ATOM 1572 N N . LYS A 1 207 ? 5.575 -3.058 25.618 1.00 57.44 207 LYS A N 1
ATOM 1573 C CA . LYS A 1 207 ? 6.762 -3.537 24.890 1.00 57.44 207 LYS A CA 1
ATOM 1574 C C . LYS A 1 207 ? 6.897 -5.066 24.907 1.00 57.44 207 LYS A C 1
ATOM 1576 O O . LYS A 1 207 ? 6.692 -5.676 25.962 1.00 57.44 207 LYS A O 1
ATOM 1581 N N . PRO A 1 208 ? 7.309 -5.706 23.788 1.00 53.50 208 PRO A N 1
ATOM 1582 C CA . PRO A 1 208 ? 7.661 -7.121 23.791 1.00 53.50 208 PRO A CA 1
ATOM 1583 C C . PRO A 1 208 ? 8.689 -7.425 24.890 1.00 53.50 208 PRO A C 1
ATOM 1585 O O . PRO A 1 208 ? 9.708 -6.744 24.990 1.00 53.50 208 PRO A O 1
ATOM 1588 N N . GLY A 1 209 ? 8.407 -8.427 25.730 1.00 54.53 209 GLY A N 1
ATOM 1589 C CA . GLY A 1 209 ? 9.268 -8.825 26.855 1.00 54.53 209 GLY A CA 1
ATOM 1590 C C . GLY A 1 209 ? 8.752 -8.454 28.252 1.00 54.53 209 GLY A C 1
ATOM 1591 O O . GLY A 1 209 ? 9.277 -8.980 29.227 1.00 54.53 209 GLY A O 1
ATOM 1592 N N . TYR A 1 210 ? 7.697 -7.641 28.370 1.00 58.25 210 TYR A N 1
ATOM 1593 C CA . TYR A 1 210 ? 7.035 -7.353 29.651 1.00 58.25 210 TYR A CA 1
ATOM 1594 C C . TYR A 1 210 ? 5.894 -8.345 29.945 1.00 58.25 210 TYR A C 1
ATOM 1596 O O . TYR A 1 210 ? 5.345 -8.965 29.032 1.00 58.25 210 TYR A O 1
ATOM 1604 N N . ALA A 1 211 ? 5.539 -8.509 31.227 1.00 48.34 211 ALA A N 1
ATOM 1605 C CA . ALA A 1 211 ? 4.526 -9.472 31.685 1.00 48.34 211 ALA A CA 1
ATOM 1606 C C . ALA A 1 211 ? 3.123 -9.211 31.094 1.00 48.34 211 ALA A C 1
ATOM 1608 O O . ALA A 1 211 ? 2.357 -10.146 30.864 1.00 48.34 211 ALA A O 1
ATOM 1609 N N . TYR A 1 212 ? 2.814 -7.957 30.760 1.00 49.25 212 TYR A N 1
ATOM 1610 C CA . TYR A 1 212 ? 1.547 -7.533 30.166 1.00 49.25 212 TYR A CA 1
ATOM 1611 C C . TYR A 1 212 ? 1.650 -7.465 28.635 1.00 49.25 212 TYR A C 1
ATOM 1613 O O . TYR A 1 212 ? 1.606 -6.398 28.044 1.00 49.25 212 TYR A O 1
ATOM 1621 N N . ARG A 1 213 ? 1.830 -8.610 27.961 1.00 55.16 213 ARG A N 1
ATOM 1622 C CA . ARG A 1 213 ? 2.021 -8.653 26.490 1.00 55.16 213 ARG A CA 1
ATOM 1623 C C . ARG A 1 213 ? 0.790 -8.258 25.664 1.00 55.16 213 ARG A C 1
ATOM 1625 O O . ARG A 1 213 ? 0.907 -8.108 24.451 1.00 55.16 213 ARG A O 1
ATOM 1632 N N . ARG A 1 214 ? -0.396 -8.178 26.271 1.00 61.97 214 ARG A N 1
ATOM 1633 C CA . ARG A 1 214 ? -1.648 -7.937 25.543 1.00 61.97 214 ARG A CA 1
ATOM 1634 C C . ARG A 1 214 ? -1.954 -6.440 25.495 1.00 61.97 214 ARG A C 1
ATOM 1636 O O . ARG A 1 214 ? -1.743 -5.772 26.503 1.00 61.97 214 ARG A O 1
ATOM 1643 N N . PRO A 1 215 ? -2.443 -5.915 24.358 1.00 68.06 215 PRO A N 1
ATOM 1644 C CA . PRO A 1 215 ? -2.982 -4.565 24.323 1.00 68.06 215 PRO A CA 1
ATOM 1645 C C . PRO A 1 215 ? -4.109 -4.449 25.351 1.00 68.06 215 PRO A C 1
ATOM 1647 O O . PRO A 1 215 ? -5.025 -5.268 25.359 1.00 68.06 215 PRO A O 1
ATOM 1650 N N . GLU A 1 216 ? -4.019 -3.453 26.223 1.00 70.69 216 GLU A N 1
ATOM 1651 C CA . GLU A 1 216 ? -5.029 -3.152 27.225 1.00 70.69 216 GLU A CA 1
ATOM 1652 C C . GLU A 1 216 ? -5.972 -2.085 26.673 1.00 70.69 216 GLU A C 1
ATOM 1654 O O . GLU A 1 216 ? -5.558 -0.974 26.317 1.00 70.69 216 GLU A O 1
ATOM 1659 N N . VAL A 1 217 ? -7.257 -2.424 26.583 1.00 69.31 217 VAL A N 1
ATOM 1660 C CA . VAL A 1 217 ? -8.291 -1.473 26.177 1.00 69.31 217 VAL A CA 1
ATOM 1661 C C . VAL A 1 217 ? -8.639 -0.566 27.352 1.00 69.31 217 VAL A C 1
ATOM 1663 O O . VAL A 1 217 ? -9.219 -0.999 28.342 1.00 69.31 217 VAL A O 1
ATOM 1666 N N . LEU A 1 218 ? -8.310 0.717 27.213 1.00 65.12 218 LEU A N 1
ATOM 1667 C CA . LEU A 1 218 ? -8.521 1.749 28.229 1.00 65.12 218 LEU A CA 1
ATOM 1668 C C . LEU A 1 218 ? -9.904 2.407 28.105 1.00 65.12 218 LEU A C 1
ATOM 1670 O O . LEU A 1 218 ? -10.408 2.984 29.070 1.00 65.12 218 LEU A O 1
ATOM 1674 N N . GLY A 1 219 ? -10.516 2.341 26.918 1.00 63.06 219 GLY A N 1
ATOM 1675 C CA . GLY A 1 219 ? -11.855 2.868 26.664 1.00 63.06 219 GLY A CA 1
ATOM 1676 C C . GLY A 1 219 ? -12.406 2.475 25.294 1.00 63.06 219 GLY A C 1
ATOM 1677 O O . GLY A 1 219 ? -11.649 2.344 24.333 1.00 63.06 219 GLY A O 1
ATOM 1678 N N . VAL A 1 220 ? -13.730 2.299 25.225 1.00 62.81 220 VAL A N 1
ATOM 1679 C CA . VAL A 1 220 ? -14.476 2.010 23.992 1.00 62.81 220 VAL A CA 1
ATOM 1680 C C . VAL A 1 220 ? -15.711 2.899 23.924 1.00 62.81 220 VAL A C 1
ATOM 1682 O O . VAL A 1 220 ? -16.631 2.760 24.737 1.00 62.81 220 VAL A O 1
ATOM 1685 N N . ASP A 1 221 ? -15.761 3.755 22.912 1.00 65.56 221 ASP A N 1
ATOM 1686 C CA . ASP A 1 221 ? -16.852 4.690 22.671 1.00 65.56 221 ASP A CA 1
ATOM 1687 C C . ASP A 1 221 ? -17.489 4.414 21.292 1.00 65.56 221 ASP A C 1
ATOM 1689 O O . ASP A 1 221 ? -16.783 4.119 20.324 1.00 65.56 221 ASP A O 1
ATOM 1693 N N . PRO A 1 222 ? -18.829 4.455 21.161 1.00 59.41 222 PRO A N 1
ATOM 1694 C CA . PRO A 1 222 ? -19.478 4.347 19.856 1.00 59.41 222 PRO A CA 1
ATOM 1695 C C . PRO A 1 222 ? -19.009 5.459 18.915 1.00 59.41 222 PRO A C 1
ATOM 1697 O O . PRO A 1 222 ? -18.821 6.594 19.354 1.00 59.41 222 PRO A O 1
ATOM 1700 N N . SER A 1 223 ? -18.842 5.154 17.620 1.00 51.41 223 SER A N 1
ATOM 1701 C CA . SER A 1 223 ? -18.538 6.176 16.614 1.00 51.41 223 SER A CA 1
ATOM 1702 C C . SER A 1 223 ? -19.746 7.094 16.402 1.00 51.41 223 SER A C 1
ATOM 1704 O O . SER A 1 223 ? -20.571 6.876 15.518 1.00 51.41 223 SER A O 1
ATOM 1706 N N . GLY A 1 224 ? -19.885 8.114 17.245 1.00 41.38 224 GLY A N 1
ATOM 1707 C CA . GLY A 1 224 ? -20.595 9.332 16.870 1.00 41.38 224 GLY A CA 1
ATOM 1708 C C . GLY A 1 224 ? -19.691 10.201 15.997 1.00 41.38 224 GLY A C 1
ATOM 1709 O O . GLY A 1 224 ? -18.469 10.066 16.061 1.00 41.38 224 GLY A O 1
ATOM 1710 N N . GLU A 1 225 ? -20.278 11.091 15.189 1.00 38.53 225 GLU A N 1
ATOM 1711 C CA . GLU A 1 225 ? -19.538 12.186 14.549 1.00 38.53 225 GLU A CA 1
ATOM 1712 C C . GLU A 1 225 ? -18.634 12.837 15.606 1.00 38.53 225 GLU A C 1
ATOM 1714 O O . GLU A 1 225 ? -19.139 13.384 16.591 1.00 38.53 225 GLU A O 1
ATOM 1719 N N . ALA A 1 226 ? -17.311 12.762 15.416 1.00 40.44 226 ALA A N 1
ATOM 1720 C CA . ALA A 1 226 ? -16.329 13.381 16.309 1.00 40.44 226 ALA A CA 1
ATOM 1721 C C . ALA A 1 226 ? -16.627 14.882 16.536 1.00 40.44 226 ALA A C 1
ATOM 1723 O O . ALA A 1 226 ? -16.297 15.433 17.581 1.00 40.44 226 ALA A O 1
ATOM 1724 N N . ASP A 1 227 ? -17.367 15.505 15.611 1.00 37.34 227 ASP A N 1
ATOM 1725 C CA . ASP A 1 227 ? -17.844 16.889 15.668 1.00 37.34 227 ASP A CA 1
ATOM 1726 C C . ASP A 1 227 ? -18.973 17.178 16.678 1.00 37.34 227 ASP A C 1
ATOM 1728 O O . ASP A 1 227 ? -19.196 18.343 17.016 1.00 37.34 227 ASP A O 1
ATOM 1732 N N . ARG A 1 228 ? -19.715 16.181 17.192 1.00 38.91 228 ARG A N 1
ATOM 1733 C CA . ARG A 1 228 ? -20.895 16.446 18.055 1.00 38.91 228 ARG A CA 1
ATOM 1734 C C . ARG A 1 228 ? -20.733 16.108 19.527 1.00 38.91 228 ARG A C 1
ATOM 1736 O O . ARG A 1 228 ? -21.568 16.534 20.332 1.00 38.91 228 ARG A O 1
ATOM 1743 N N . SER A 1 229 ? -19.673 15.415 19.934 1.00 36.22 229 SER A N 1
ATOM 1744 C CA . SER A 1 229 ? -19.394 15.240 21.359 1.00 36.22 229 SER A CA 1
ATOM 1745 C C . SER A 1 229 ? -18.768 16.513 21.923 1.00 36.22 229 SER A C 1
ATOM 1747 O O . SER A 1 229 ? -17.555 16.609 22.100 1.00 36.22 229 SER A O 1
ATOM 1749 N N . ARG A 1 230 ? -19.609 17.506 22.242 1.00 37.91 230 ARG A N 1
ATOM 1750 C CA . ARG A 1 230 ? -19.220 18.576 23.167 1.00 37.91 230 ARG A CA 1
ATOM 1751 C C . ARG A 1 230 ? -18.703 17.907 24.435 1.00 37.91 230 ARG A C 1
ATOM 1753 O O . ARG A 1 230 ? -19.462 17.263 25.160 1.00 37.91 230 ARG A O 1
ATOM 1760 N N . CYS A 1 231 ? -17.409 18.056 24.680 1.00 37.88 231 CYS A N 1
ATOM 1761 C CA . CYS A 1 231 ? -16.780 17.678 25.928 1.00 37.88 231 CYS A CA 1
ATOM 1762 C C . CYS A 1 231 ? -17.604 18.252 27.082 1.00 37.88 231 CYS A C 1
ATOM 1764 O O . CYS A 1 231 ? -17.671 19.469 27.243 1.00 37.88 231 CYS A O 1
ATOM 1766 N N . ARG A 1 232 ? -18.223 17.412 27.917 1.00 36.62 232 ARG A N 1
ATOM 1767 C CA . ARG A 1 232 ? -18.983 17.874 29.096 1.00 36.62 232 ARG A CA 1
ATOM 1768 C C . ARG A 1 232 ? -18.098 18.559 30.159 1.00 36.62 232 ARG A C 1
ATOM 1770 O O . ARG A 1 232 ? -18.578 18.840 31.252 1.00 36.62 232 ARG A O 1
ATOM 1777 N N . HIS A 1 233 ? -16.812 18.787 29.879 1.00 38.38 233 HIS A N 1
ATOM 1778 C CA . HIS A 1 233 ? -15.811 19.258 30.836 1.00 38.38 233 HIS A CA 1
ATOM 1779 C C . HIS A 1 233 ? -15.137 20.589 30.486 1.00 38.38 233 HIS A C 1
ATOM 1781 O O . HIS A 1 233 ? -14.518 21.162 31.376 1.00 38.38 233 HIS A O 1
ATOM 1787 N N . THR A 1 234 ? -15.277 21.139 29.275 1.00 33.31 234 THR A N 1
ATOM 1788 C CA . THR A 1 234 ? -14.669 22.441 28.946 1.00 33.31 234 THR A CA 1
ATOM 1789 C C . THR A 1 234 ? -15.576 23.262 28.032 1.00 33.31 234 THR A C 1
ATOM 1791 O O . THR A 1 234 ? -15.889 22.875 26.911 1.00 33.31 234 THR A O 1
ATOM 1794 N N . ALA A 1 235 ? -16.034 24.409 28.535 1.00 31.47 235 ALA A N 1
ATOM 1795 C CA . ALA A 1 235 ? -17.058 25.246 27.913 1.00 31.47 235 ALA A CA 1
ATOM 1796 C C . ALA A 1 235 ? -16.552 26.178 26.787 1.00 31.47 235 ALA A C 1
ATOM 1798 O O . ALA A 1 235 ? -17.307 27.039 26.347 1.00 31.47 235 ALA A O 1
ATOM 1799 N N . THR A 1 236 ? -15.319 26.044 26.291 1.00 34.50 236 THR A N 1
ATOM 1800 C CA . THR A 1 236 ? -14.736 26.995 25.321 1.00 34.50 236 THR A CA 1
ATOM 1801 C C . THR A 1 236 ? -13.635 26.352 24.457 1.00 34.50 236 THR A C 1
ATOM 1803 O O . THR A 1 236 ? -12.618 25.941 25.007 1.00 34.50 236 THR A O 1
ATOM 1806 N N . ALA A 1 237 ? -13.807 26.363 23.123 1.00 36.88 237 ALA A N 1
ATOM 1807 C CA . ALA A 1 237 ? -12.804 26.107 22.058 1.00 36.88 237 ALA A CA 1
ATOM 1808 C C . ALA A 1 237 ? -12.357 24.632 21.788 1.00 36.88 237 ALA A C 1
ATOM 1810 O O . ALA A 1 237 ? -12.633 23.753 22.605 1.00 36.88 237 ALA A O 1
ATOM 1811 N N . PRO A 1 238 ? -11.807 24.327 20.581 1.00 34.88 238 PRO A N 1
ATOM 1812 C CA . PRO A 1 238 ? -12.094 23.098 19.840 1.00 34.88 238 PRO A CA 1
ATOM 1813 C C . PRO A 1 238 ? -11.387 21.861 20.395 1.00 34.88 238 PRO A C 1
ATOM 1815 O O . PRO A 1 238 ? -10.208 21.853 20.736 1.00 34.88 238 PRO A O 1
ATOM 1818 N N . VAL A 1 239 ? -12.183 20.802 20.466 1.00 36.75 239 VAL A N 1
ATOM 1819 C CA . VAL A 1 239 ? -11.969 19.547 21.176 1.00 36.75 239 VAL A CA 1
ATOM 1820 C C . VAL A 1 239 ? -11.221 18.563 20.273 1.00 36.75 239 VAL A C 1
ATOM 1822 O O . VAL A 1 239 ? -11.782 17.556 19.863 1.00 36.75 239 VAL A O 1
ATOM 1825 N N . GLY A 1 240 ? -9.961 18.851 19.945 1.00 35.31 240 GLY A N 1
ATOM 1826 C CA . GLY A 1 240 ? -9.086 17.826 19.353 1.00 35.31 240 GLY A CA 1
ATOM 1827 C C . GLY A 1 240 ? -8.754 16.707 20.355 1.00 35.31 240 GLY A C 1
ATOM 1828 O O . GLY A 1 240 ? -8.632 15.550 19.981 1.00 35.31 240 GLY A O 1
ATOM 1829 N N . ASP A 1 241 ? -8.723 17.045 21.656 1.00 40.28 241 ASP A N 1
ATOM 1830 C CA . ASP A 1 241 ? -7.953 16.289 22.659 1.00 40.28 241 ASP A CA 1
ATOM 1831 C C . ASP A 1 241 ? -8.716 15.778 23.904 1.00 40.28 241 ASP A C 1
ATOM 1833 O O . ASP A 1 241 ? -8.153 15.054 24.732 1.00 40.28 241 ASP A O 1
ATOM 1837 N N . CYS A 1 242 ? -9.970 16.171 24.164 1.00 39.28 242 CYS A N 1
ATOM 1838 C CA . CYS A 1 242 ? -10.373 16.247 25.581 1.00 39.28 242 CYS A CA 1
ATOM 1839 C C . CYS A 1 242 ? -10.796 14.940 26.299 1.00 39.28 242 CYS A C 1
ATOM 1841 O O . CYS A 1 242 ? -10.909 14.988 27.526 1.00 39.28 242 CYS A O 1
ATOM 1843 N N . CYS A 1 243 ? -11.093 13.803 25.647 1.00 48.22 243 CYS A N 1
ATOM 1844 C CA . CYS A 1 243 ? -11.717 12.672 26.379 1.00 48.22 243 CYS A CA 1
ATOM 1845 C C . CYS A 1 243 ? -11.167 11.262 26.141 1.00 48.22 243 CYS A C 1
ATOM 1847 O O . CYS A 1 243 ? -11.293 10.446 27.052 1.00 48.22 243 CYS A O 1
ATOM 1849 N N . SER A 1 244 ? -10.526 10.956 25.018 1.00 48.12 244 SER A N 1
ATOM 1850 C CA . SER A 1 244 ? -9.981 9.614 24.755 1.00 48.12 244 SER A CA 1
ATOM 1851 C C . SER A 1 244 ? -8.460 9.596 24.894 1.00 48.12 244 SER A C 1
ATOM 1853 O O . SER A 1 244 ? -7.950 8.882 25.752 1.00 48.12 244 SER A O 1
ATOM 1855 N N . GLU A 1 245 ? -7.729 10.451 24.176 1.00 47.12 245 GLU A N 1
ATOM 1856 C CA . GLU A 1 245 ? -6.259 10.479 24.229 1.00 47.12 245 GLU A CA 1
ATOM 1857 C C . GLU A 1 245 ? -5.712 10.961 25.575 1.00 47.12 245 GLU A C 1
ATOM 1859 O O . GLU A 1 245 ? -4.895 10.278 26.190 1.00 47.12 245 GLU A O 1
ATOM 1864 N N . ALA A 1 246 ? -6.209 12.078 26.112 1.00 51.41 246 ALA A N 1
ATOM 1865 C CA . ALA A 1 246 ? -5.790 12.558 27.430 1.00 51.41 246 ALA A CA 1
ATOM 1866 C C . ALA A 1 246 ? -6.196 11.604 28.571 1.00 51.41 246 ALA A C 1
ATOM 1868 O O . ALA A 1 246 ? -5.544 11.568 29.618 1.00 51.41 246 ALA A O 1
ATOM 1869 N N . ARG A 1 247 ? -7.288 10.846 28.404 1.00 52.25 247 ARG A N 1
ATOM 1870 C CA . ARG A 1 247 ? -7.734 9.828 29.369 1.00 52.25 247 ARG A CA 1
ATOM 1871 C C . ARG A 1 247 ? -6.876 8.573 29.265 1.00 52.25 247 ARG A C 1
ATOM 1873 O O . ARG A 1 247 ? -6.504 8.027 30.296 1.00 52.25 247 ARG A O 1
ATOM 1880 N N . ALA A 1 248 ? -6.497 8.188 28.053 1.00 48.97 248 ALA A N 1
ATOM 1881 C CA . ALA A 1 248 ? -5.621 7.063 27.779 1.00 48.97 248 ALA A CA 1
ATOM 1882 C C . ALA A 1 248 ? -4.171 7.334 28.199 1.00 48.97 248 ALA A C 1
ATOM 1884 O O . ALA A 1 248 ? -3.577 6.499 28.868 1.00 48.97 248 ALA A O 1
ATOM 1885 N N . LYS A 1 249 ? -3.635 8.535 27.935 1.00 52.31 249 LYS A N 1
ATOM 1886 C CA . LYS A 1 249 ? -2.340 9.000 28.465 1.00 52.31 249 LYS A CA 1
ATOM 1887 C C . LYS A 1 249 ? -2.335 9.003 29.995 1.00 52.31 249 LYS A C 1
ATOM 1889 O O . LYS A 1 249 ? -1.410 8.468 30.595 1.00 52.31 249 LYS A O 1
ATOM 1894 N N . ARG A 1 250 ? -3.389 9.528 30.637 1.00 57.62 250 ARG A N 1
ATOM 1895 C CA . ARG A 1 250 ? -3.527 9.492 32.107 1.00 57.62 250 ARG A CA 1
ATOM 1896 C C . ARG A 1 250 ? -3.678 8.073 32.656 1.00 57.62 250 ARG A C 1
ATOM 1898 O O . ARG A 1 250 ? -3.141 7.790 33.720 1.00 57.62 250 ARG A O 1
ATOM 1905 N N . ALA A 1 251 ? -4.396 7.189 31.968 1.00 51.69 251 ALA A N 1
ATOM 1906 C CA . ALA A 1 251 ? -4.523 5.789 32.363 1.00 51.69 251 ALA A CA 1
ATOM 1907 C C . ALA A 1 251 ? -3.190 5.040 32.208 1.00 51.69 251 ALA A C 1
ATOM 1909 O O . ALA A 1 251 ? -2.770 4.387 33.153 1.00 51.69 251 ALA A O 1
ATOM 1910 N N . ALA A 1 252 ? -2.465 5.232 31.103 1.00 49.78 252 ALA A N 1
ATOM 1911 C CA . ALA A 1 252 ? -1.131 4.667 30.893 1.00 49.78 252 ALA A CA 1
ATOM 1912 C C . ALA A 1 252 ? -0.110 5.166 31.932 1.00 49.78 252 ALA A C 1
ATOM 1914 O O . ALA A 1 252 ? 0.667 4.375 32.456 1.00 49.78 252 ALA A O 1
ATOM 1915 N N . GLN A 1 253 ? -0.151 6.457 32.286 1.00 56.91 253 GLN A N 1
ATOM 1916 C CA . GLN A 1 253 ? 0.667 7.028 33.365 1.00 56.91 253 GLN A CA 1
ATOM 1917 C C . GLN A 1 253 ? 0.310 6.453 34.744 1.00 56.91 253 GLN A C 1
ATOM 1919 O O . GLN A 1 253 ? 1.192 6.271 35.574 1.00 56.91 253 GLN A O 1
ATOM 1924 N N . ARG A 1 254 ? -0.974 6.170 35.003 1.00 52.72 254 ARG A N 1
ATOM 1925 C CA . ARG A 1 254 ? -1.436 5.557 36.263 1.00 52.72 254 ARG A CA 1
ATOM 1926 C C . ARG A 1 254 ? -1.111 4.072 36.368 1.00 52.72 254 ARG A C 1
ATOM 1928 O O . ARG A 1 254 ? -0.983 3.580 37.481 1.00 52.72 254 ARG A O 1
ATOM 1935 N N . LEU A 1 255 ? -1.020 3.376 35.239 1.00 53.59 255 LEU A N 1
ATOM 1936 C CA . LEU A 1 255 ? -0.712 1.949 35.188 1.00 53.59 255 LEU A CA 1
ATOM 1937 C C . LEU A 1 255 ? 0.789 1.653 35.352 1.00 53.59 255 LEU A C 1
ATOM 1939 O O . LEU A 1 255 ? 1.151 0.483 35.352 1.00 53.59 255 LEU A O 1
ATOM 1943 N N . ASP A 1 256 ? 1.640 2.680 35.512 1.00 51.72 256 ASP A N 1
ATOM 1944 C CA . ASP A 1 256 ? 3.102 2.569 35.651 1.00 51.72 256 ASP A CA 1
ATOM 1945 C C . ASP A 1 256 ? 3.683 1.516 34.694 1.00 51.72 256 ASP A C 1
ATOM 1947 O O . ASP A 1 256 ? 4.291 0.526 35.101 1.00 51.72 256 ASP A O 1
ATOM 1951 N N . ILE A 1 257 ? 3.406 1.686 33.393 1.00 54.94 257 ILE A N 1
ATOM 1952 C CA . ILE A 1 257 ? 3.879 0.776 32.343 1.00 54.94 257 ILE A CA 1
ATOM 1953 C C . ILE A 1 257 ? 5.046 1.443 31.600 1.00 54.94 257 ILE A C 1
ATOM 1955 O O . ILE A 1 257 ? 4.824 2.146 30.604 1.00 54.94 257 ILE A O 1
ATOM 1959 N N . PRO A 1 258 ? 6.304 1.241 32.044 1.00 52.00 258 PRO A N 1
ATOM 1960 C CA . PRO A 1 258 ? 7.484 1.663 31.307 1.00 52.00 258 PRO A CA 1
ATOM 1961 C C . PRO A 1 258 ? 7.425 1.213 29.846 1.00 52.00 258 PRO A C 1
ATOM 1963 O O . PRO A 1 258 ? 7.321 0.026 29.538 1.00 52.00 258 PRO A O 1
ATOM 1966 N N . GLY A 1 259 ? 7.518 2.178 28.931 1.00 55.16 259 GLY A N 1
ATOM 1967 C CA . GLY A 1 259 ? 7.610 1.910 27.499 1.00 55.16 259 GLY A CA 1
ATOM 1968 C C . GLY A 1 259 ? 6.295 1.576 26.795 1.00 55.16 259 GLY A C 1
ATOM 1969 O O . GLY A 1 259 ? 6.381 1.093 25.672 1.00 55.16 259 GLY A O 1
ATOM 1970 N N . ALA A 1 260 ? 5.121 1.824 27.395 1.00 61.75 260 ALA A N 1
ATOM 1971 C CA . ALA A 1 260 ? 3.819 1.669 26.733 1.00 61.75 260 ALA A CA 1
ATOM 1972 C C . ALA A 1 260 ? 3.579 2.700 25.611 1.00 61.75 260 ALA A C 1
ATOM 1974 O O . ALA A 1 260 ? 3.995 3.857 25.709 1.00 61.75 260 ALA A O 1
ATOM 1975 N N . ARG A 1 261 ? 2.857 2.294 24.557 1.00 65.50 261 ARG A N 1
ATOM 1976 C CA . ARG A 1 261 ? 2.375 3.187 23.487 1.00 65.50 261 ARG A CA 1
ATOM 1977 C C . ARG A 1 261 ? 0.859 3.299 23.575 1.00 65.50 261 ARG A C 1
ATOM 1979 O O . ARG A 1 261 ? 0.165 2.288 23.627 1.00 65.50 261 ARG A O 1
ATOM 1986 N N . VAL A 1 262 ? 0.348 4.526 23.601 1.00 66.75 262 VAL A N 1
ATOM 1987 C CA . VAL A 1 262 ? -1.095 4.788 23.583 1.00 66.75 262 VAL A CA 1
ATOM 1988 C C . VAL A 1 262 ? -1.554 4.954 22.141 1.00 66.75 262 VAL A C 1
ATOM 1990 O O . VAL A 1 262 ? -0.942 5.695 21.378 1.00 66.75 262 VAL A O 1
ATOM 1993 N N . VAL A 1 263 ? -2.639 4.273 21.791 1.00 69.62 263 VAL A N 1
ATOM 1994 C CA . VAL A 1 263 ? -3.286 4.329 20.480 1.00 69.62 263 VAL A CA 1
ATOM 1995 C C . VAL A 1 263 ? -4.715 4.793 20.669 1.00 69.62 263 VAL A C 1
ATOM 1997 O O . VAL A 1 263 ? -5.423 4.266 21.528 1.00 69.62 263 VAL A O 1
ATOM 2000 N N . VAL A 1 264 ? -5.136 5.751 19.850 1.00 70.56 264 VAL A N 1
ATOM 2001 C CA . VAL A 1 264 ? -6.521 6.208 19.774 1.00 70.56 264 VAL A CA 1
ATOM 2002 C C . VAL A 1 264 ? -6.925 6.254 18.309 1.00 70.56 264 VAL A C 1
ATOM 2004 O O . VAL A 1 264 ? -6.213 6.825 17.488 1.00 70.56 264 VAL A O 1
ATOM 2007 N N . GLY A 1 265 ? -8.049 5.629 17.980 1.00 72.19 265 GLY A N 1
ATOM 2008 C CA . GLY A 1 265 ? -8.583 5.606 16.622 1.00 72.19 265 GLY A CA 1
ATOM 2009 C C . GLY A 1 265 ? -9.915 4.876 16.561 1.00 72.19 265 GLY A C 1
ATOM 2010 O O . GLY A 1 265 ? -10.315 4.214 17.522 1.00 72.19 265 GLY A O 1
ATOM 2011 N N . ALA A 1 266 ? -10.609 4.986 15.436 1.00 79.19 266 ALA A N 1
ATOM 2012 C CA . ALA A 1 266 ? -11.801 4.201 15.176 1.00 79.19 266 ALA A CA 1
ATOM 2013 C C . ALA A 1 266 ? -11.423 2.855 14.544 1.00 79.19 266 ALA A C 1
ATOM 2015 O O . ALA A 1 266 ? -10.588 2.802 13.644 1.00 79.19 266 ALA A O 1
ATOM 2016 N N . PHE A 1 267 ? -12.054 1.765 14.967 1.00 86.25 267 PHE A N 1
ATOM 2017 C CA . PHE A 1 267 ? -11.781 0.415 14.477 1.00 86.25 267 PHE A CA 1
ATOM 2018 C C . PHE A 1 267 ? -13.074 -0.303 14.093 1.00 86.25 267 PHE A C 1
ATOM 2020 O O . PHE A 1 267 ? -14.070 -0.164 14.810 1.00 86.25 267 PHE A O 1
ATOM 2027 N N . PRO A 1 268 ? -13.069 -1.098 13.010 1.00 87.75 268 PRO A N 1
ATOM 2028 C CA . PRO A 1 268 ? -14.161 -2.001 12.699 1.00 87.75 268 PRO A CA 1
ATOM 2029 C C . PRO A 1 268 ? -14.338 -3.047 13.797 1.00 87.75 268 PRO A C 1
ATOM 2031 O O . PRO A 1 268 ? -13.381 -3.702 14.206 1.00 87.75 268 PRO A O 1
ATOM 2034 N N . VAL A 1 269 ? -15.578 -3.243 14.223 1.00 86.56 269 VAL A N 1
ATOM 2035 C CA . VAL A 1 269 ? -15.996 -4.322 15.120 1.00 86.56 269 VAL A CA 1
ATOM 2036 C C . VAL A 1 269 ? -17.294 -4.958 14.610 1.00 86.56 269 VAL A C 1
ATOM 2038 O O . VAL A 1 269 ? -18.037 -4.319 13.851 1.00 86.56 269 VAL A O 1
ATOM 2041 N N . PRO A 1 270 ? -17.629 -6.189 15.038 1.00 87.88 270 PRO A N 1
ATOM 2042 C CA . PRO A 1 270 ? -18.935 -6.784 14.772 1.00 87.88 270 PRO A CA 1
ATOM 2043 C C . PRO A 1 270 ? -20.088 -5.862 15.200 1.00 87.88 270 PRO A C 1
ATOM 2045 O O . PRO A 1 270 ? -20.024 -5.203 16.236 1.00 87.88 270 PRO A O 1
ATOM 2048 N N . ALA A 1 271 ? -21.165 -5.801 14.411 1.00 85.50 271 ALA A N 1
ATOM 2049 C CA . ALA A 1 271 ? -22.292 -4.901 14.687 1.00 85.50 271 ALA A CA 1
ATOM 2050 C C . ALA A 1 271 ? -22.996 -5.213 16.024 1.00 85.50 271 ALA A C 1
ATOM 2052 O O . ALA A 1 271 ? -23.509 -4.315 16.693 1.00 85.50 271 ALA A O 1
ATOM 2053 N N . ASP A 1 272 ? -22.985 -6.479 16.446 1.00 83.25 272 ASP A N 1
ATOM 2054 C CA . ASP A 1 272 ? -23.545 -6.927 17.720 1.00 83.25 272 ASP A CA 1
ATOM 2055 C C . ASP A 1 272 ? -22.673 -6.553 18.931 1.00 83.25 272 ASP A C 1
ATOM 2057 O O . ASP A 1 272 ? -23.133 -6.676 20.071 1.00 83.25 272 ASP A O 1
ATOM 2061 N N . ALA A 1 273 ? -21.462 -6.016 18.715 1.00 82.94 273 ALA A N 1
ATOM 2062 C CA . ALA A 1 273 ? -20.623 -5.491 19.787 1.00 82.94 273 ALA A CA 1
ATOM 2063 C C . ALA A 1 273 ? -21.363 -4.422 20.605 1.00 82.94 273 ALA A C 1
ATOM 2065 O O . ALA A 1 273 ? -21.169 -4.340 21.812 1.00 82.94 273 ALA A O 1
ATOM 2066 N N . LEU A 1 274 ? -22.275 -3.659 19.988 1.00 76.94 274 LEU A N 1
ATOM 2067 C CA . LEU A 1 274 ? -23.063 -2.605 20.640 1.00 76.94 274 LEU A CA 1
ATOM 2068 C C . LEU A 1 274 ? -24.073 -3.109 21.688 1.00 76.94 274 LEU A C 1
ATOM 2070 O O . LEU A 1 274 ? -24.591 -2.299 22.456 1.00 76.94 274 LEU A O 1
ATOM 2074 N N . GLN A 1 275 ? -24.353 -4.417 21.754 1.00 81.31 275 GLN A N 1
ATOM 2075 C CA . GLN A 1 275 ? -25.394 -4.972 22.631 1.00 81.31 275 GLN A CA 1
ATOM 2076 C C . GLN A 1 275 ? -25.051 -4.895 24.127 1.00 81.31 275 GLN A C 1
ATOM 2078 O O . GLN A 1 275 ? -25.952 -4.828 24.962 1.00 81.31 275 GLN A O 1
ATOM 2083 N N . SER A 1 276 ? -23.765 -4.906 24.497 1.00 82.38 276 SER A N 1
ATOM 2084 C CA . SER A 1 276 ? -23.342 -4.799 25.897 1.00 82.38 276 SER A CA 1
ATOM 2085 C C . SER A 1 276 ? -21.961 -4.157 26.036 1.00 82.38 276 SER A C 1
ATOM 2087 O O . SER A 1 276 ? -21.185 -4.064 25.087 1.00 82.38 276 SER A O 1
ATOM 2089 N N . ARG A 1 277 ? -21.617 -3.710 27.249 1.00 76.75 277 ARG A N 1
ATOM 2090 C CA . ARG A 1 277 ? -20.265 -3.213 27.548 1.00 76.75 277 ARG A CA 1
ATOM 2091 C C . ARG A 1 277 ? -19.198 -4.302 27.371 1.00 76.75 277 ARG A C 1
ATOM 2093 O O . ARG A 1 277 ? -18.178 -4.033 26.751 1.00 76.75 277 ARG A O 1
ATOM 2100 N N . SER A 1 278 ? -19.456 -5.518 27.852 1.00 81.19 278 SER A N 1
ATOM 2101 C CA . SER A 1 278 ? -18.507 -6.634 27.751 1.00 81.19 278 SER A CA 1
ATOM 2102 C C . SER A 1 278 ? -18.217 -7.034 26.302 1.00 81.19 278 SER A C 1
ATOM 2104 O O . SER A 1 278 ? -17.065 -7.292 25.967 1.00 81.19 278 SER A O 1
ATOM 2106 N N . ARG A 1 279 ? -19.227 -7.027 25.418 1.00 83.38 279 ARG A N 1
ATOM 2107 C CA . ARG A 1 279 ? -19.025 -7.310 23.988 1.00 83.38 279 ARG A CA 1
ATOM 2108 C C . ARG A 1 279 ? -18.226 -6.217 23.287 1.00 83.38 279 ARG A C 1
ATOM 2110 O O . ARG A 1 279 ? -17.351 -6.544 22.494 1.00 83.38 279 ARG A O 1
ATOM 2117 N N . ARG A 1 280 ? -18.466 -4.941 23.619 1.00 80.75 280 ARG A N 1
ATOM 2118 C CA .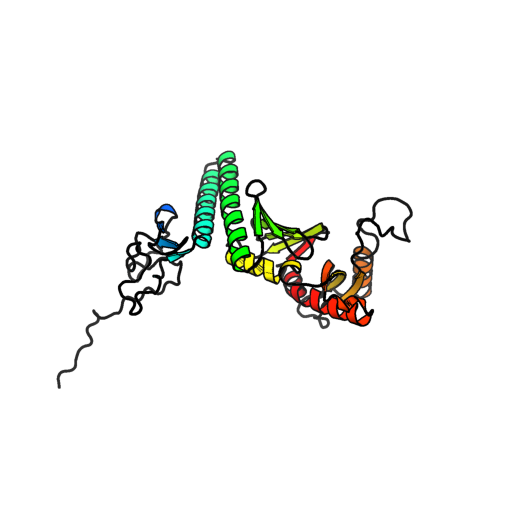 ARG A 1 280 ? -17.643 -3.823 23.123 1.00 80.75 280 ARG A CA 1
ATOM 2119 C C . ARG A 1 280 ? -16.180 -3.970 23.525 1.00 80.75 280 ARG A C 1
ATOM 2121 O O . ARG A 1 280 ? -15.312 -3.854 22.672 1.00 80.75 280 ARG A O 1
ATOM 2128 N N . GLU A 1 281 ? -15.911 -4.236 24.801 1.00 79.12 281 GLU A N 1
ATOM 2129 C CA . GLU A 1 281 ? -14.544 -4.391 25.316 1.00 79.12 281 GLU A CA 1
ATOM 2130 C C . GLU A 1 281 ? -13.835 -5.614 24.714 1.00 79.12 281 GLU A C 1
ATOM 2132 O O . GLU A 1 281 ? -12.648 -5.537 24.396 1.00 79.12 281 GLU A O 1
ATOM 2137 N N . HIS A 1 282 ? -14.552 -6.722 24.503 1.00 85.50 282 HIS A N 1
ATOM 2138 C CA . HIS A 1 282 ? -14.009 -7.916 23.855 1.00 85.50 282 HIS A CA 1
ATOM 2139 C C . HIS A 1 282 ? -13.680 -7.677 22.375 1.00 85.50 282 HIS A C 1
ATOM 2141 O O . HIS A 1 282 ? -12.540 -7.884 21.966 1.00 85.50 282 HIS A O 1
ATOM 2147 N N . ALA A 1 283 ? -14.636 -7.155 21.600 1.00 85.56 283 ALA A N 1
ATOM 2148 C CA . ALA A 1 283 ? -14.425 -6.840 20.188 1.00 85.56 283 ALA A CA 1
ATOM 2149 C C . ALA A 1 283 ? -13.312 -5.798 19.990 1.00 85.56 283 ALA A C 1
ATOM 2151 O O . ALA A 1 283 ? -12.539 -5.872 19.037 1.00 85.56 283 ALA A O 1
ATOM 2152 N N . ALA A 1 284 ? -13.191 -4.851 20.922 1.00 81.50 284 ALA A N 1
ATOM 2153 C CA . ALA A 1 284 ? -12.099 -3.896 20.930 1.00 81.50 284 ALA A CA 1
ATOM 2154 C C . ALA A 1 284 ? -10.731 -4.569 21.121 1.00 81.50 284 ALA A C 1
ATOM 2156 O O . ALA A 1 284 ? -9.792 -4.268 20.387 1.00 81.50 284 ALA A O 1
ATOM 2157 N N . HIS A 1 285 ? -10.610 -5.515 22.057 1.00 81.12 285 HIS A N 1
ATOM 2158 C CA . HIS A 1 285 ? -9.362 -6.264 22.226 1.00 81.12 285 HIS A CA 1
ATOM 2159 C C . HIS A 1 285 ? -8.978 -7.033 20.957 1.00 81.12 285 HIS A C 1
ATOM 2161 O O . HIS A 1 285 ? -7.801 -7.036 20.588 1.00 81.12 285 HIS A O 1
ATOM 2167 N N . GLU A 1 286 ? -9.942 -7.659 20.278 1.00 85.75 286 GLU A N 1
ATOM 2168 C CA . GLU A 1 286 ? -9.688 -8.380 19.026 1.00 85.75 286 GLU A CA 1
ATOM 2169 C C . GLU A 1 286 ? -9.205 -7.440 17.916 1.00 85.75 286 GLU A C 1
ATOM 2171 O O . GLU A 1 286 ? -8.176 -7.708 17.291 1.00 85.75 286 GLU A O 1
ATOM 2176 N N . ALA A 1 287 ? -9.883 -6.302 17.731 1.00 83.69 287 ALA A N 1
ATOM 2177 C CA . ALA A 1 287 ? -9.539 -5.323 16.702 1.00 83.69 287 ALA A CA 1
ATOM 2178 C C . ALA A 1 287 ? -8.116 -4.759 16.870 1.00 83.69 287 ALA A C 1
ATOM 2180 O O . ALA A 1 287 ? -7.384 -4.624 15.890 1.00 83.69 287 ALA A O 1
ATOM 2181 N N . ILE A 1 288 ? -7.691 -4.464 18.105 1.00 80.44 288 ILE A N 1
ATOM 2182 C CA . ILE A 1 288 ? -6.343 -3.931 18.358 1.00 80.44 288 ILE A CA 1
ATOM 2183 C C . ILE A 1 288 ? -5.265 -5.007 18.341 1.00 80.44 288 ILE A C 1
ATOM 2185 O O . ILE A 1 288 ? -4.141 -4.725 17.921 1.00 80.44 288 ILE A O 1
ATOM 2189 N N . SER A 1 289 ? -5.570 -6.236 18.759 1.00 79.50 289 SER A N 1
ATOM 2190 C CA . SER A 1 289 ? -4.575 -7.317 18.774 1.00 79.50 289 SER A CA 1
ATOM 2191 C C . SER A 1 289 ? -3.958 -7.555 17.393 1.00 79.50 289 SER A C 1
ATOM 2193 O O . SER A 1 289 ? -2.767 -7.851 17.312 1.00 79.50 289 SER A O 1
ATOM 2195 N N . ALA A 1 290 ? -4.727 -7.337 16.320 1.00 74.69 290 ALA A N 1
ATOM 2196 C CA . ALA A 1 290 ? -4.252 -7.440 14.942 1.00 74.69 290 ALA A CA 1
ATOM 2197 C C . ALA A 1 290 ? -3.138 -6.431 14.593 1.00 74.69 290 ALA A C 1
ATOM 2199 O O . ALA A 1 290 ? -2.220 -6.769 13.852 1.00 74.69 290 ALA A O 1
ATOM 2200 N N . ILE A 1 291 ? -3.174 -5.215 15.150 1.00 80.44 291 ILE A N 1
ATOM 2201 C CA . ILE A 1 291 ? -2.218 -4.143 14.814 1.00 80.44 291 ILE A CA 1
ATOM 2202 C C . ILE A 1 291 ? -1.170 -3.880 15.902 1.00 80.44 291 ILE A C 1
ATOM 2204 O O . ILE A 1 291 ? -0.169 -3.204 15.654 1.00 80.44 291 ILE A O 1
ATOM 2208 N N . ALA A 1 292 ? -1.373 -4.413 17.111 1.00 78.19 292 ALA A N 1
ATOM 2209 C CA . ALA A 1 292 ? -0.512 -4.155 18.261 1.00 78.19 292 ALA A CA 1
ATOM 2210 C C . ALA A 1 292 ? 0.954 -4.514 17.974 1.00 78.19 292 ALA A C 1
ATOM 2212 O O . ALA A 1 292 ? 1.847 -3.732 18.291 1.00 78.19 292 ALA A O 1
ATOM 2213 N N . MET A 1 293 ? 1.213 -5.652 17.322 1.00 76.06 293 MET A N 1
ATOM 2214 C CA . MET A 1 293 ? 2.578 -6.078 16.991 1.00 76.06 293 MET A CA 1
ATOM 2215 C C . MET A 1 293 ? 3.289 -5.121 16.025 1.00 76.06 293 MET A C 1
ATOM 2217 O O . MET A 1 293 ? 4.470 -4.845 16.226 1.00 76.06 293 MET A O 1
ATOM 2221 N N . HIS A 1 294 ? 2.578 -4.559 15.042 1.00 78.88 294 HIS A N 1
ATOM 2222 C CA . HIS A 1 294 ? 3.147 -3.587 14.101 1.00 78.88 294 HIS A CA 1
ATOM 2223 C C . HIS A 1 294 ? 3.487 -2.254 14.781 1.00 78.88 294 HIS A C 1
ATOM 2225 O O . HIS A 1 294 ? 4.514 -1.640 14.491 1.00 78.88 294 HIS A O 1
ATOM 2231 N N . LEU A 1 295 ? 2.673 -1.821 15.748 1.00 76.75 295 LEU A N 1
ATOM 2232 C CA . LEU A 1 295 ? 2.981 -0.645 16.571 1.00 76.75 295 LEU A CA 1
ATOM 2233 C C . LEU A 1 295 ? 4.222 -0.856 17.438 1.00 76.75 295 LEU A C 1
ATOM 2235 O O . LEU A 1 295 ? 4.981 0.089 17.668 1.00 76.75 295 LEU A O 1
ATOM 2239 N N . TRP A 1 296 ? 4.428 -2.083 17.922 1.00 72.88 296 TRP A N 1
ATOM 2240 C CA . TRP A 1 296 ? 5.573 -2.444 18.754 1.00 72.88 296 TRP A CA 1
ATOM 2241 C C . TRP A 1 296 ? 6.876 -2.548 17.999 1.00 72.88 296 TRP A C 1
ATOM 2243 O O . TRP A 1 296 ? 7.885 -2.016 18.462 1.00 72.88 296 TRP A O 1
ATOM 2253 N N . SER A 1 297 ? 6.853 -3.222 16.852 1.00 74.25 297 SER A N 1
ATOM 2254 C CA . SER A 1 297 ? 8.023 -3.342 15.983 1.00 74.25 297 SER A CA 1
ATOM 2255 C C . SER A 1 297 ? 8.449 -1.993 15.397 1.00 74.25 297 SER A C 1
ATOM 2257 O O . SER A 1 297 ? 9.543 -1.882 14.857 1.00 74.25 297 SER A O 1
ATOM 2259 N N . GLY A 1 298 ? 7.603 -0.962 15.510 1.00 75.62 298 GLY A N 1
ATOM 2260 C CA . GLY A 1 298 ? 7.815 0.335 14.875 1.00 75.62 298 GLY A CA 1
ATOM 2261 C C . GLY A 1 298 ? 7.428 0.345 13.398 1.00 75.62 298 GLY A C 1
ATOM 2262 O O . GLY A 1 298 ? 7.622 1.363 12.745 1.00 75.62 298 GLY A O 1
ATOM 2263 N N . GLN A 1 299 ? 6.846 -0.745 12.888 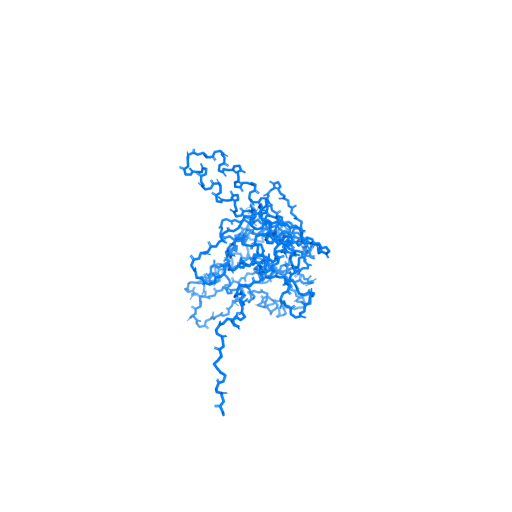1.00 82.19 299 GLN A N 1
ATOM 2264 C CA . GLN A 1 299 ? 6.327 -0.842 11.523 1.00 82.19 299 GLN A CA 1
ATOM 2265 C C . GLN A 1 299 ? 5.046 -0.031 11.309 1.00 82.19 299 GLN A C 1
ATOM 2267 O O . GLN A 1 299 ? 4.705 0.246 10.166 1.00 82.19 299 GLN A O 1
ATOM 2272 N N . LEU A 1 300 ? 4.352 0.368 12.379 1.00 82.94 300 LEU A N 1
ATOM 2273 C CA . LEU A 1 300 ? 3.210 1.276 12.336 1.00 82.94 300 LEU A CA 1
ATOM 2274 C C . LEU A 1 300 ? 3.415 2.444 13.309 1.00 82.94 300 LEU A C 1
ATOM 2276 O O . LEU A 1 300 ? 3.745 2.246 14.481 1.00 82.94 300 LEU A O 1
ATOM 2280 N N . ALA A 1 301 ? 3.159 3.659 12.833 1.00 80.56 301 ALA A N 1
ATOM 2281 C CA . ALA A 1 301 ? 3.007 4.856 13.650 1.00 80.56 301 ALA A CA 1
ATOM 2282 C C . ALA A 1 301 ? 1.649 5.515 13.367 1.00 80.56 301 ALA A C 1
ATOM 2284 O O . ALA A 1 301 ? 1.241 5.620 12.214 1.00 80.56 301 ALA A O 1
ATOM 2285 N N . ILE A 1 302 ? 0.961 5.971 14.416 1.00 73.50 302 ILE A N 1
ATOM 2286 C CA . ILE A 1 302 ? -0.368 6.594 14.328 1.00 73.50 302 ILE A CA 1
ATOM 2287 C C . ILE A 1 302 ? -0.255 8.057 14.753 1.00 73.50 302 ILE A C 1
ATOM 2289 O O . ILE A 1 302 ? 0.336 8.356 15.793 1.00 73.50 302 ILE A O 1
ATOM 2293 N N . ARG A 1 303 ? -0.823 8.952 13.945 1.00 68.25 303 ARG A N 1
ATOM 2294 C CA . ARG A 1 303 ? -0.958 10.387 14.202 1.00 68.25 303 ARG A CA 1
ATOM 2295 C C . ARG A 1 303 ? -2.445 10.740 14.234 1.00 68.25 303 ARG A C 1
ATOM 2297 O O . ARG A 1 303 ? -3.206 10.286 13.373 1.00 68.25 303 ARG A O 1
ATOM 2304 N N . VAL A 1 304 ? -2.830 11.509 15.246 1.00 58.75 304 VAL A N 1
ATOM 2305 C CA . VAL A 1 304 ? -4.190 12.016 15.474 1.00 58.75 304 VAL A CA 1
ATOM 2306 C C . VAL A 1 304 ? -4.200 13.509 15.188 1.00 58.75 304 VAL A C 1
ATOM 2308 O O . VAL A 1 304 ? -3.191 14.164 15.542 1.00 58.75 304 VAL A O 1
#

pLDDT: mean 74.44, std 18.96, range [31.47, 97.62]

Radius of gyration: 25.65 Å; chains: 1; bounding box: 56×82×64 Å

Sequence (304 aa):
MVEHEDDPSTRSCTCGAEPGEPCDSLCDEVVNDFSAADLVPVADAHRTYAVKHCPRCLGRGRDRTEPDPDKFCRCVLDWIDVLDLRADELLDSADDA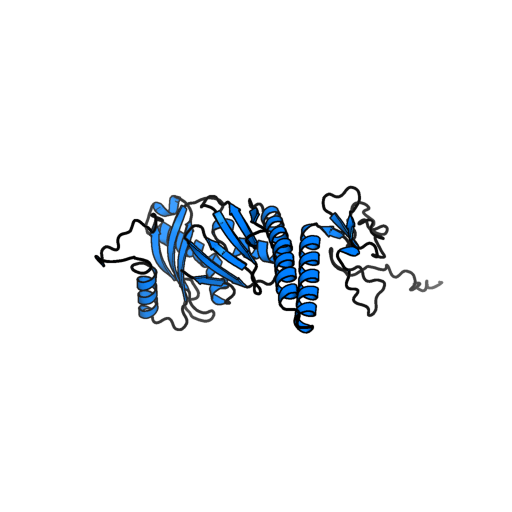YDEGGLIEHVRVTKLAVRWRTLGLAAALRETGHNARADVLTGTVRVTTVFGAVRIAITASGLRVKRTDGTEWDCYDGRKSRPLAMTARSVIPELAARSGTMLWIATATAKPGYAYRRPEVLGVDPSGEADRSRCRHTATAPVGDCCSEARAKRAAQRLDIPGARVVVGAFPVPADALQSRSRREHAAHEAISAIAMHLWSGQLAIRV

Secondary structure (DSSP, 8-state):
-------GGG------PPTTS---SSSSS------GGGEEEPTTSTTEEEETT-TTTTTSSB-SSSSSTTSBPTTEEEHHHHHHHHHHHHHHHHHHHHHTT-HHHHHHHHHHHHHHHHHHHHHHHHHTT-EEEEETTTTEEEEEETTEEEEEEEETTEEEEE-TTS-EEEEE--S-HHHHHHHHHHH-HHHH-SS-EEEEEEEEE--TTSS--SPEEEEEEE---TTT---TT--SS--SSTTTHHHHHHHHHHTT-TT-EEEEEEEEE-GGGGG-HHHHHHHHHHHHHHHHHHHHHTSEEEE-

Foldseek 3Di:
DDDPDDDPVPPPPDQPAAQQQARDPDDDDDRDDDALVQWDDAPPDPQKTFRCPRPQCNGNQFGPPDPDRPDGDSRMDGNLSSLLRQLVVLQVVLVVCVVVVNPVSSVVSNLVSLLSLQVSLQVLLVVVVWPWDGDSVVSWIWTQFPLGIKIWHQDQFAIWIQDSQRKIKAFGFDRRNNSNSVCCCLAPQRNVDRDAFKKKWKWKAAAPPDPCRAIGTQDIGHDDPPVPPPPPPDDDDDPPDDDRNVSSVVVCVVVPGPHIDMDIDIHGFHHCCVVDPVSRRVRSSVRVRSNSVCVNVVSMDMDD